Protein AF-A0A952JHK3-F1 (afdb_monomer_lite)

Secondary structure (DSSP, 8-state):
--HHHHHHHHHHHHHHTSTTHHHHHBTTB-GGGS-B-SS-BHHHHHHHHHHHTTTS---HHHHHHHH--TTHHHHHHHHHTT---GGGHHHHHHHHHHHHHHHHHHHHHHHHHHH---HHHHHHHHHHHHHHH-TTS-HHHHHHHHHHHHHHHT--HHHHHHHHHHHHHHHHHHHHHHHHHHHHHHHHHHHHHHHH---HHHHHHHHHHHHHHHHHHHHSS--HHHHHHHHT---

Radius of gyration: 22.01 Å; chains: 1; bounding box: 67×42×49 Å

Sequence (235 aa):
MDSFRLNLEQTIIGACLLENGYSRVAGVLFARNFSQTEYYDHRIIFQAIERLYPTRPVDLITVAHEVNKSGYGYYLAGCASKVCSSENLRSHAFILLQLSMRDALIQVLDKARAMHISNTTHAAIQEVIDECLDSGNDIFELYLKVQSYLEFIGAEEFLLTDIRKLKDSIDRKINTIKAQAHIECLFNNLSSLSNQVPDVTTKLVLDRLTTLTKGVLVKGNVSPAVLDSLNRIEL

Structure (mmCIF, N/CA/C/O backbone):
data_AF-A0A952JHK3-F1
#
_entry.id   AF-A0A952JHK3-F1
#
loop_
_atom_site.group_PDB
_atom_site.id
_atom_site.type_symbol
_atom_site.label_atom_id
_atom_site.label_alt_id
_atom_site.label_comp_id
_atom_site.label_asym_id
_atom_site.label_entity_id
_atom_site.label_seq_id
_atom_site.pdbx_PDB_ins_code
_atom_site.Cartn_x
_atom_site.Cartn_y
_atom_site.Cartn_z
_atom_site.occupancy
_atom_site.B_iso_or_equiv
_atom_site.auth_seq_id
_atom_site.auth_comp_id
_atom_site.auth_asym_id
_atom_site.auth_atom_id
_atom_site.pdbx_PDB_model_num
ATOM 1 N N . MET A 1 1 ? 16.617 -2.187 1.938 1.00 57.75 1 MET A N 1
ATOM 2 C CA . MET A 1 1 ? 15.213 -1.736 2.038 1.00 57.75 1 MET A CA 1
ATOM 3 C C . MET A 1 1 ? 15.190 -0.513 2.941 1.00 57.75 1 MET A C 1
ATOM 5 O O . MET A 1 1 ? 15.873 -0.540 3.956 1.00 57.75 1 MET A O 1
ATOM 9 N N . ASP A 1 2 ? 14.505 0.558 2.542 1.00 74.25 2 ASP A N 1
ATOM 10 C CA . ASP A 1 2 ? 14.522 1.837 3.262 1.00 74.25 2 ASP A CA 1
ATOM 11 C C . ASP A 1 2 ? 13.910 1.715 4.675 1.00 74.25 2 ASP A C 1
ATOM 13 O O . ASP A 1 2 ? 12.821 1.159 4.854 1.00 74.25 2 ASP A O 1
ATOM 17 N N . SER A 1 3 ? 14.626 2.235 5.678 1.00 82.00 3 SER A N 1
ATOM 18 C CA . SER A 1 3 ? 14.209 2.257 7.087 1.00 82.00 3 SER A CA 1
ATOM 19 C C . SER A 1 3 ? 12.890 3.013 7.267 1.00 82.00 3 SER A C 1
ATOM 21 O O . SER A 1 3 ? 12.038 2.607 8.063 1.00 82.00 3 SER A O 1
ATOM 23 N N . PHE A 1 4 ? 12.670 4.075 6.485 1.00 87.00 4 PHE A N 1
ATOM 24 C CA . PHE A 1 4 ? 11.432 4.849 6.541 1.00 87.00 4 PHE A CA 1
ATOM 25 C C . PHE A 1 4 ? 10.212 3.999 6.170 1.00 87.00 4 PHE A C 1
ATOM 27 O O . PHE A 1 4 ? 9.243 3.933 6.930 1.00 87.00 4 PHE A O 1
ATOM 34 N N . ARG A 1 5 ? 10.283 3.282 5.043 1.00 88.44 5 ARG A N 1
ATOM 35 C CA . ARG A 1 5 ? 9.195 2.410 4.586 1.00 88.44 5 ARG A CA 1
ATOM 36 C C . ARG A 1 5 ? 8.876 1.311 5.591 1.00 88.44 5 ARG A C 1
ATOM 38 O O . ARG A 1 5 ? 7.705 1.036 5.837 1.00 88.44 5 ARG A O 1
ATOM 45 N N . LEU A 1 6 ? 9.900 0.698 6.182 1.00 89.19 6 LEU A N 1
ATOM 46 C CA . LEU A 1 6 ? 9.705 -0.347 7.184 1.00 89.19 6 LEU A CA 1
ATOM 47 C C . LEU A 1 6 ? 8.916 0.173 8.392 1.00 89.19 6 LEU A C 1
ATOM 49 O O . LEU A 1 6 ? 7.955 -0.465 8.822 1.00 89.19 6 LEU A O 1
ATOM 53 N N . ASN A 1 7 ? 9.303 1.341 8.908 1.00 89.62 7 ASN A N 1
ATOM 54 C CA . ASN A 1 7 ? 8.596 1.978 10.014 1.00 89.62 7 ASN A CA 1
ATOM 55 C C . ASN A 1 7 ? 7.155 2.326 9.624 1.00 89.62 7 ASN A C 1
ATOM 57 O O . ASN A 1 7 ? 6.236 2.037 10.384 1.00 89.62 7 ASN A O 1
ATOM 61 N N . LEU A 1 8 ? 6.944 2.858 8.417 1.00 90.31 8 LEU A N 1
ATOM 62 C CA . LEU A 1 8 ? 5.615 3.182 7.900 1.00 90.31 8 LEU A CA 1
ATOM 63 C C . LEU A 1 8 ? 4.705 1.946 7.832 1.00 90.31 8 LEU A C 1
ATOM 65 O O . LEU A 1 8 ? 3.575 1.983 8.317 1.00 90.31 8 LEU A O 1
ATOM 69 N N . GLU A 1 9 ? 5.199 0.842 7.268 1.00 91.94 9 GLU A N 1
ATOM 70 C CA . GLU A 1 9 ? 4.449 -0.413 7.173 1.00 91.94 9 GLU A CA 1
ATOM 71 C C . GLU A 1 9 ? 4.108 -0.971 8.567 1.00 91.94 9 GLU A C 1
ATOM 73 O O . GLU A 1 9 ? 2.959 -1.343 8.810 1.00 91.94 9 GLU A O 1
ATOM 78 N N . GLN A 1 10 ? 5.062 -0.960 9.506 1.00 90.94 10 GLN A N 1
ATOM 79 C CA . GLN A 1 10 ? 4.839 -1.390 10.893 1.00 90.94 10 GLN A CA 1
ATOM 80 C C . GLN A 1 10 ? 3.801 -0.525 11.615 1.00 90.94 10 GLN A C 1
ATOM 82 O O . GLN A 1 10 ? 2.923 -1.065 12.288 1.00 90.94 10 GLN A O 1
ATOM 87 N N . THR A 1 11 ? 3.863 0.799 11.455 1.00 89.81 11 THR A N 1
ATOM 88 C CA . THR A 1 11 ? 2.891 1.729 12.046 1.00 89.81 11 THR A CA 1
ATOM 89 C C . THR A 1 11 ? 1.492 1.502 11.476 1.00 89.81 11 THR A C 1
ATOM 91 O O . THR A 1 11 ? 0.527 1.473 12.239 1.00 89.81 11 THR A O 1
ATOM 94 N N . ILE A 1 12 ? 1.362 1.289 10.160 1.00 90.75 12 ILE A N 1
ATOM 95 C CA . ILE A 1 12 ? 0.066 1.004 9.523 1.00 90.75 12 ILE A CA 1
ATOM 96 C C . ILE A 1 12 ? -0.498 -0.328 10.018 1.00 90.75 12 ILE A C 1
ATOM 98 O O . ILE A 1 12 ? -1.668 -0.380 10.394 1.00 90.75 12 ILE A O 1
ATOM 102 N N . ILE A 1 13 ? 0.317 -1.389 10.053 1.00 91.31 13 ILE A N 1
ATOM 103 C CA . ILE A 1 13 ? -0.103 -2.701 10.568 1.00 91.31 13 ILE A CA 1
ATOM 104 C C . ILE A 1 13 ? -0.543 -2.565 12.024 1.00 91.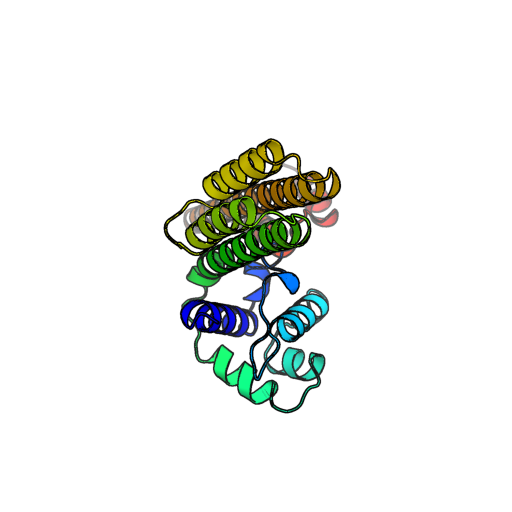31 13 ILE A C 1
ATOM 106 O O . ILE A 1 13 ? -1.654 -2.965 12.353 1.00 91.31 13 ILE A O 1
ATOM 110 N N . GLY A 1 14 ? 0.275 -1.944 12.875 1.00 90.06 14 GLY A N 1
ATOM 111 C CA . GLY A 1 14 ? -0.046 -1.729 14.284 1.00 90.06 14 GLY A CA 1
ATOM 112 C C . GLY A 1 14 ? -1.369 -0.995 14.476 1.00 90.06 14 GLY A C 1
ATOM 113 O O . GLY A 1 14 ? -2.214 -1.439 15.246 1.00 90.06 14 GLY A O 1
ATOM 114 N N . ALA A 1 15 ? -1.590 0.075 13.714 1.00 88.88 15 ALA A N 1
ATOM 115 C CA . ALA A 1 15 ? -2.834 0.829 13.768 1.00 88.88 15 ALA A CA 1
ATOM 116 C C . ALA A 1 15 ? -4.041 0.022 13.256 1.00 88.88 15 ALA A C 1
ATOM 118 O O . ALA A 1 15 ? -5.138 0.194 13.778 1.00 88.88 15 ALA A O 1
ATOM 119 N N . CYS A 1 16 ? -3.860 -0.877 12.280 1.00 88.88 16 CYS A N 1
ATOM 120 C CA . CYS A 1 16 ? -4.928 -1.761 11.795 1.00 88.88 16 CYS A CA 1
ATOM 121 C C . CYS A 1 16 ? -5.368 -2.804 12.829 1.00 88.88 16 CYS A C 1
ATOM 123 O O . CYS A 1 16 ? -6.520 -3.225 12.779 1.00 88.88 16 CYS A O 1
ATOM 125 N N . LEU A 1 17 ? -4.467 -3.217 13.728 1.00 89.00 17 LEU A N 1
ATOM 126 C CA . LEU A 1 17 ? -4.742 -4.184 14.801 1.00 89.00 17 LEU A CA 1
ATOM 127 C C . LEU A 1 17 ? -5.452 -3.562 16.012 1.00 89.00 17 LEU A C 1
ATOM 129 O O . LEU A 1 17 ? -5.881 -4.293 16.904 1.00 89.00 17 LEU A O 1
ATOM 133 N N . LEU A 1 18 ? -5.534 -2.230 16.069 1.00 84.94 18 LEU A N 1
ATOM 134 C CA . LEU A 1 18 ? -6.260 -1.486 17.094 1.00 84.94 18 LEU A CA 1
ATOM 135 C C . LEU A 1 18 ? -7.674 -1.125 16.614 1.00 84.94 18 LEU A C 1
ATOM 137 O O . LEU A 1 18 ? -7.989 -1.201 15.425 1.00 84.94 18 LEU A O 1
ATOM 141 N N . GLU A 1 19 ? -8.537 -0.732 17.555 1.00 69.81 19 GLU A N 1
ATOM 142 C CA . GLU A 1 19 ? -9.984 -0.603 17.344 1.00 69.81 19 GLU A CA 1
ATOM 143 C C . GLU A 1 19 ? -10.364 0.152 16.056 1.00 69.81 19 GLU A C 1
ATOM 145 O O . GLU A 1 19 ? -10.102 1.343 15.888 1.00 69.81 19 GLU A O 1
ATOM 150 N N . ASN A 1 20 ? -11.033 -0.566 15.144 1.00 71.19 20 ASN A N 1
ATOM 151 C CA . ASN A 1 20 ? -11.548 -0.091 13.853 1.00 71.19 20 ASN A CA 1
ATOM 152 C C . ASN A 1 20 ? -10.508 0.495 12.875 1.00 71.19 20 ASN A C 1
ATOM 154 O O . ASN A 1 20 ? -10.902 1.081 11.860 1.00 71.19 20 ASN A O 1
ATOM 158 N N . GLY A 1 21 ? -9.205 0.307 13.102 1.00 78.25 21 GLY A N 1
ATOM 159 C CA . GLY A 1 21 ? -8.151 0.883 12.261 1.00 78.25 21 GLY A CA 1
ATOM 160 C C . GLY A 1 21 ? -8.221 0.448 10.797 1.00 78.25 21 GLY A C 1
ATOM 161 O O . GLY A 1 21 ? -8.154 1.288 9.897 1.00 78.25 21 GLY A O 1
ATOM 162 N N . TYR A 1 22 ? -8.452 -0.845 10.544 1.00 83.88 22 TYR A N 1
ATOM 163 C CA . TYR A 1 22 ? -8.499 -1.378 9.179 1.00 83.88 22 TYR A CA 1
ATOM 164 C C . TYR A 1 22 ? -9.599 -0.741 8.313 1.00 83.88 22 TYR A C 1
ATOM 166 O O . TYR A 1 22 ? -9.371 -0.449 7.141 1.00 83.88 22 TYR A O 1
ATOM 174 N N . SER A 1 23 ? -10.767 -0.431 8.890 1.00 80.06 23 SER A N 1
ATOM 175 C CA . SER A 1 23 ? -11.876 0.193 8.148 1.00 80.06 23 SER A CA 1
ATOM 176 C C . SER A 1 23 ? -11.501 1.536 7.504 1.00 80.06 23 SER A C 1
ATOM 178 O O . SER A 1 23 ? -12.073 1.914 6.486 1.00 80.06 23 SER A O 1
ATOM 180 N N . ARG A 1 24 ? -10.497 2.239 8.049 1.00 76.94 24 ARG A N 1
ATOM 181 C CA . ARG A 1 24 ? -10.031 3.542 7.547 1.00 76.94 24 ARG A CA 1
ATOM 182 C C . ARG A 1 24 ? -9.091 3.422 6.345 1.00 76.94 24 ARG A C 1
ATOM 184 O O . ARG A 1 24 ? -8.939 4.393 5.601 1.00 76.94 24 ARG A O 1
ATOM 191 N N . VAL A 1 25 ? -8.459 2.259 6.171 1.00 81.31 25 VAL A N 1
ATOM 192 C CA . VAL A 1 25 ? -7.512 1.960 5.079 1.00 81.31 25 VAL A CA 1
ATOM 193 C C . VAL A 1 25 ? -8.070 0.971 4.054 1.00 81.31 25 VAL A C 1
ATOM 195 O O . VAL A 1 25 ? -7.483 0.806 2.980 1.00 81.31 25 VAL A O 1
ATOM 198 N N . ALA A 1 26 ? -9.200 0.330 4.360 1.00 81.25 26 ALA A N 1
ATOM 199 C CA . ALA A 1 26 ? -9.890 -0.589 3.470 1.00 81.25 26 ALA A CA 1
ATOM 200 C C . ALA A 1 26 ? -10.192 0.077 2.113 1.00 81.25 26 ALA A C 1
ATOM 202 O O . ALA A 1 26 ? -10.706 1.193 2.037 1.00 81.25 26 ALA A O 1
ATOM 203 N N . GLY A 1 27 ? -9.827 -0.604 1.022 1.00 77.12 27 GLY A N 1
ATOM 204 C CA . GLY A 1 27 ? -9.967 -0.104 -0.353 1.00 77.12 27 GLY A CA 1
ATOM 205 C C . GLY A 1 27 ? -8.823 0.796 -0.843 1.00 77.12 27 GLY A C 1
ATOM 206 O O . GLY A 1 27 ? -8.653 0.952 -2.054 1.00 77.12 27 GLY A O 1
ATOM 207 N N . VAL A 1 28 ? -7.994 1.333 0.059 1.00 79.69 28 VAL A N 1
ATOM 208 C CA . VAL A 1 28 ? -6.796 2.117 -0.295 1.00 79.69 28 VAL A CA 1
ATOM 209 C C . VAL A 1 28 ? -5.593 1.192 -0.459 1.00 79.69 28 VAL A C 1
ATOM 211 O O . VAL A 1 28 ? -4.966 1.148 -1.528 1.00 79.69 28 VAL A O 1
ATOM 214 N N . LEU A 1 29 ? -5.302 0.425 0.592 1.00 86.50 29 LEU A N 1
ATOM 215 C CA . LEU A 1 29 ? -4.191 -0.516 0.652 1.00 86.50 29 LEU A CA 1
ATOM 216 C C . LEU A 1 29 ? -4.665 -1.949 0.449 1.00 86.50 29 LEU A C 1
ATOM 218 O O . LEU A 1 29 ? -5.757 -2.324 0.868 1.00 86.50 29 LEU A O 1
ATOM 222 N N . PHE A 1 30 ? -3.797 -2.734 -0.176 1.00 88.62 30 PHE A N 1
ATOM 223 C CA . PHE A 1 30 ? -3.950 -4.166 -0.370 1.00 88.62 30 PHE A CA 1
ATOM 224 C C . PHE A 1 30 ? -2.669 -4.886 0.034 1.00 88.62 30 PHE A C 1
ATOM 226 O O . PHE A 1 30 ? -1.601 -4.268 0.056 1.00 88.62 30 PHE A O 1
ATOM 233 N N . ALA A 1 31 ? -2.734 -6.203 0.237 1.00 90.88 31 ALA A N 1
ATOM 234 C CA . ALA A 1 31 ? -1.556 -7.010 0.572 1.00 90.88 31 ALA A CA 1
ATOM 235 C C . ALA A 1 31 ? -0.364 -6.776 -0.377 1.00 90.88 31 ALA A C 1
ATOM 237 O O . ALA A 1 31 ? 0.775 -6.701 0.070 1.00 90.88 31 ALA A O 1
ATOM 238 N N . ARG A 1 32 ? -0.619 -6.559 -1.676 1.00 88.75 32 ARG A N 1
ATOM 239 C CA . ARG A 1 32 ? 0.419 -6.270 -2.688 1.00 88.75 32 ARG A CA 1
ATOM 240 C C . ARG A 1 32 ? 1.182 -4.953 -2.490 1.00 88.75 32 ARG A C 1
ATOM 242 O O . ARG A 1 32 ? 2.205 -4.763 -3.130 1.00 88.75 32 ARG A O 1
ATOM 249 N N . ASN A 1 33 ? 0.652 -4.023 -1.695 1.00 89.75 33 ASN A N 1
ATOM 250 C CA . ASN A 1 33 ? 1.287 -2.727 -1.448 1.00 89.75 33 ASN A CA 1
ATOM 251 C C . ASN A 1 33 ? 2.397 -2.816 -0.391 1.00 89.75 33 ASN A C 1
ATOM 253 O O . ASN A 1 33 ? 3.242 -1.929 -0.315 1.00 89.75 33 ASN A O 1
ATOM 257 N N . PHE A 1 34 ? 2.387 -3.880 0.410 1.00 92.00 34 PHE A N 1
ATOM 258 C CA . PHE A 1 34 ? 3.373 -4.129 1.449 1.00 92.00 34 PHE A CA 1
ATOM 259 C C . PHE A 1 34 ? 4.572 -4.899 0.911 1.00 92.00 34 PHE A C 1
ATOM 261 O O . PHE A 1 34 ? 4.508 -5.558 -0.130 1.00 92.00 34 PHE A O 1
ATOM 268 N N . SER A 1 35 ? 5.664 -4.838 1.659 1.00 88.69 35 SER A N 1
ATOM 269 C CA . SER A 1 35 ? 6.924 -5.451 1.263 1.00 88.69 35 SER A CA 1
ATOM 270 C C . SER A 1 35 ? 7.220 -6.711 2.060 1.00 88.69 35 SER A C 1
ATOM 272 O O . SER A 1 35 ? 6.663 -6.964 3.129 1.00 88.69 35 SER A O 1
ATOM 274 N N . GLN A 1 36 ? 8.165 -7.492 1.555 1.00 87.56 36 GLN A N 1
ATOM 275 C CA . GLN A 1 36 ? 8.799 -8.544 2.330 1.00 87.56 36 GLN A CA 1
ATOM 276 C C . GLN A 1 36 ? 10.111 -8.012 2.909 1.00 87.56 36 GLN A C 1
ATOM 278 O O . GLN A 1 36 ? 10.919 -7.423 2.193 1.00 87.56 36 GLN A O 1
ATOM 283 N N . THR A 1 37 ? 10.314 -8.230 4.204 1.00 83.12 37 THR A N 1
ATOM 284 C CA . THR A 1 37 ? 11.588 -7.977 4.887 1.00 83.12 37 THR A CA 1
ATOM 285 C C . THR A 1 37 ? 12.356 -9.288 5.051 1.00 83.12 37 THR A C 1
ATOM 287 O O . THR A 1 37 ? 11.825 -10.364 4.776 1.00 83.12 37 THR A O 1
ATOM 290 N N . GLU A 1 38 ? 13.595 -9.211 5.533 1.00 78.50 38 GLU A N 1
ATOM 291 C CA . GLU A 1 38 ? 14.425 -10.389 5.817 1.00 78.50 38 GLU A CA 1
ATOM 292 C C . GLU A 1 38 ? 13.756 -11.362 6.809 1.00 78.50 38 GLU A C 1
ATOM 294 O O . GLU A 1 38 ? 13.867 -12.575 6.654 1.00 78.50 38 GLU A O 1
ATOM 299 N N . TYR A 1 39 ? 12.999 -10.840 7.782 1.00 79.75 39 TYR A N 1
ATOM 300 C CA . TYR A 1 39 ? 12.439 -11.630 8.888 1.00 79.75 39 TYR A CA 1
ATOM 301 C C . TYR A 1 39 ? 10.917 -11.814 8.809 1.00 79.75 39 TYR A C 1
ATOM 303 O O . TYR A 1 39 ? 10.387 -12.829 9.261 1.00 79.75 39 TYR A O 1
ATOM 311 N N . TYR A 1 40 ? 10.202 -10.847 8.229 1.00 85.25 40 TYR A N 1
ATOM 312 C CA . TYR A 1 40 ? 8.739 -10.818 8.207 1.00 85.25 40 TYR A CA 1
ATOM 313 C C . TYR A 1 40 ? 8.201 -10.432 6.832 1.00 85.25 40 TYR A C 1
ATOM 315 O O . TYR A 1 40 ? 8.676 -9.485 6.202 1.00 85.25 40 TYR A O 1
ATOM 323 N N . ASP A 1 41 ? 7.159 -11.132 6.389 1.00 90.88 41 ASP A N 1
ATOM 324 C CA . ASP A 1 41 ? 6.419 -10.778 5.183 1.00 90.88 41 ASP A CA 1
ATOM 325 C C . ASP A 1 41 ? 5.144 -10.020 5.564 1.00 90.88 41 ASP A C 1
ATOM 327 O O . ASP A 1 41 ? 4.154 -10.608 6.014 1.00 90.88 41 ASP A O 1
ATOM 331 N N . HIS A 1 42 ? 5.165 -8.700 5.384 1.00 92.56 42 HIS A N 1
ATOM 332 C CA . HIS A 1 42 ? 4.015 -7.850 5.682 1.00 92.56 42 HIS A CA 1
ATOM 333 C C . HIS A 1 42 ? 2.837 -8.094 4.745 1.00 92.56 42 HIS A C 1
ATOM 335 O O . HIS A 1 42 ? 1.695 -7.835 5.125 1.00 92.56 42 HIS A O 1
ATOM 341 N N . ARG A 1 43 ? 3.081 -8.656 3.556 1.00 93.00 43 ARG A N 1
ATOM 342 C CA . ARG A 1 43 ? 2.015 -9.016 2.616 1.00 93.00 43 ARG A CA 1
ATOM 343 C C . ARG A 1 43 ? 1.148 -10.120 3.199 1.00 93.00 43 ARG A C 1
ATOM 345 O O . ARG A 1 43 ? -0.069 -10.042 3.104 1.00 93.00 43 ARG A O 1
ATOM 352 N N . ILE A 1 44 ? 1.759 -11.107 3.859 1.00 92.12 44 ILE A N 1
ATOM 353 C CA . ILE A 1 44 ? 1.037 -12.212 4.511 1.00 92.12 44 ILE A CA 1
ATOM 354 C C . ILE A 1 44 ? 0.196 -11.690 5.678 1.00 92.12 44 ILE A C 1
ATOM 356 O O . ILE A 1 44 ? -0.957 -12.086 5.831 1.00 92.12 44 ILE A O 1
ATOM 360 N N . ILE A 1 45 ? 0.753 -10.771 6.470 1.00 92.94 45 ILE A N 1
ATOM 361 C CA . ILE A 1 45 ? 0.042 -10.143 7.592 1.00 92.94 45 ILE A CA 1
ATOM 362 C C . ILE A 1 45 ? -1.183 -9.386 7.081 1.00 92.94 45 ILE A C 1
ATOM 364 O O . ILE A 1 45 ? -2.294 -9.591 7.567 1.00 92.94 45 ILE A O 1
ATOM 368 N N . PHE A 1 46 ? -0.998 -8.533 6.074 1.00 92.81 46 PHE A N 1
ATOM 369 C CA . PHE A 1 46 ? -2.096 -7.732 5.548 1.00 92.81 46 PHE A CA 1
ATOM 370 C C . PHE A 1 46 ? -3.122 -8.583 4.790 1.00 92.81 46 PHE A C 1
ATOM 372 O O . PHE A 1 46 ? -4.314 -8.308 4.863 1.00 92.81 46 PHE A O 1
ATOM 379 N N . GLN A 1 47 ? -2.694 -9.670 4.144 1.00 93.44 47 GLN A N 1
ATOM 380 C CA . GLN A 1 47 ? -3.600 -10.643 3.533 1.00 93.44 47 GLN A CA 1
ATOM 381 C C . GLN A 1 47 ? -4.471 -11.356 4.578 1.00 93.44 47 GLN A C 1
ATOM 383 O O . GLN A 1 47 ? -5.650 -11.598 4.328 1.00 93.44 47 GLN A O 1
ATOM 388 N N . ALA A 1 48 ? -3.921 -11.689 5.749 1.00 92.62 48 ALA A N 1
ATOM 389 C CA . ALA A 1 48 ? -4.707 -12.231 6.858 1.00 92.62 48 ALA A CA 1
ATOM 390 C C . ALA A 1 48 ? -5.752 -11.212 7.345 1.00 92.62 48 ALA A C 1
ATOM 392 O O . ALA A 1 48 ? -6.921 -11.554 7.504 1.00 92.62 48 ALA A O 1
ATOM 393 N N . ILE A 1 49 ? -5.356 -9.944 7.491 1.00 91.69 49 ILE A N 1
ATOM 394 C CA . ILE A 1 49 ? -6.266 -8.845 7.849 1.00 91.69 49 ILE A CA 1
ATOM 395 C C . ILE A 1 49 ? -7.411 -8.707 6.826 1.00 91.69 49 ILE A C 1
ATOM 397 O O . ILE A 1 49 ? -8.577 -8.641 7.217 1.00 91.69 49 ILE A O 1
ATOM 401 N N . GLU A 1 50 ? -7.094 -8.714 5.527 1.00 90.31 50 GLU A N 1
ATOM 402 C CA . GLU A 1 50 ? -8.081 -8.648 4.437 1.00 90.31 50 GLU A CA 1
ATOM 403 C C . GLU A 1 50 ? -9.095 -9.797 4.489 1.00 90.31 50 GLU A C 1
ATOM 405 O O . GLU A 1 50 ? -10.269 -9.578 4.210 1.00 90.31 50 GLU A O 1
ATOM 410 N N . ARG A 1 51 ? -8.666 -11.017 4.842 1.00 90.12 51 ARG A N 1
ATOM 411 C CA . ARG A 1 51 ? -9.559 -12.187 4.939 1.00 90.12 51 ARG A CA 1
ATOM 412 C C . ARG A 1 51 ? -10.489 -12.123 6.140 1.00 90.12 51 ARG A C 1
ATOM 414 O O . ARG A 1 51 ? -11.626 -12.585 6.062 1.00 90.12 51 ARG A O 1
ATOM 421 N N . LEU A 1 52 ? -9.998 -11.592 7.257 1.00 89.56 52 LEU A N 1
ATOM 422 C CA . LEU A 1 52 ? -10.792 -11.469 8.473 1.00 89.56 52 LEU A CA 1
ATOM 423 C C . LEU A 1 52 ? -11.915 -10.448 8.274 1.00 89.56 52 LEU A C 1
ATOM 425 O O . LEU A 1 52 ? -13.051 -10.707 8.666 1.00 89.56 52 LEU A O 1
ATOM 429 N N . TYR A 1 53 ? -11.655 -9.334 7.592 1.00 86.25 53 TYR A N 1
ATOM 430 C CA . TYR A 1 53 ? -12.673 -8.318 7.339 1.00 86.25 53 TYR A CA 1
ATOM 431 C C . TYR A 1 53 ? -13.632 -8.699 6.187 1.00 86.25 53 TYR A C 1
ATOM 433 O O . TYR A 1 53 ? -13.175 -9.131 5.133 1.00 86.25 53 TYR A O 1
ATOM 441 N N . PRO A 1 54 ? -14.964 -8.505 6.307 1.00 82.06 54 PRO A N 1
ATOM 442 C CA . PRO A 1 54 ? -15.720 -7.968 7.446 1.00 82.06 54 PRO A CA 1
ATOM 443 C C . PRO A 1 54 ? -16.271 -9.053 8.396 1.00 82.06 54 PRO A C 1
ATOM 445 O O . PRO A 1 54 ? -17.114 -8.757 9.238 1.00 82.06 54 PRO A O 1
ATOM 448 N N . THR A 1 55 ? -15.876 -10.318 8.224 1.00 84.81 55 THR A N 1
ATOM 449 C CA . THR A 1 55 ? -16.512 -11.476 8.886 1.00 84.81 55 THR A CA 1
ATOM 450 C C . THR A 1 55 ? -16.082 -11.698 10.336 1.00 84.81 55 THR A C 1
ATOM 452 O O . THR A 1 55 ? -16.847 -12.247 11.129 1.00 84.81 55 THR A O 1
ATOM 455 N N . ARG A 1 56 ? -14.865 -11.289 10.689 1.00 86.69 56 ARG A N 1
ATOM 456 C CA . ARG A 1 56 ? -14.221 -11.483 11.989 1.00 86.69 56 ARG A CA 1
ATOM 457 C C . ARG A 1 56 ? -13.545 -10.184 12.436 1.00 86.69 56 ARG A C 1
ATOM 459 O O . ARG A 1 56 ? -13.185 -9.364 11.587 1.00 86.69 56 ARG A O 1
ATOM 466 N N . PRO A 1 57 ? -13.373 -9.979 13.753 1.00 86.31 57 PRO A N 1
ATOM 467 C CA . PRO A 1 57 ? -12.641 -8.827 14.254 1.00 86.31 57 PRO A CA 1
ATOM 468 C C . PRO A 1 57 ? -11.194 -8.848 13.749 1.00 86.31 57 PRO A C 1
ATOM 470 O O . PRO A 1 57 ? -10.542 -9.890 13.697 1.00 86.31 57 PRO A O 1
ATOM 473 N N . VAL A 1 58 ? -10.706 -7.673 13.358 1.00 88.88 58 VAL A N 1
ATOM 474 C CA . VAL A 1 58 ? -9.298 -7.458 13.026 1.00 88.88 58 VAL A CA 1
ATOM 475 C C . VAL A 1 58 ? -8.617 -6.954 14.293 1.00 88.88 58 VAL A C 1
ATOM 477 O O . VAL A 1 58 ? -8.643 -5.763 14.584 1.00 88.88 58 VAL A O 1
ATOM 480 N N . ASP A 1 59 ? -8.053 -7.878 15.061 1.00 90.12 59 ASP A N 1
ATOM 481 C CA . ASP A 1 59 ? -7.298 -7.597 16.281 1.00 90.12 59 ASP A CA 1
ATOM 482 C C . ASP A 1 59 ? -6.002 -8.416 16.318 1.00 90.12 59 ASP A C 1
ATOM 484 O O . ASP A 1 59 ? -5.809 -9.350 15.532 1.00 90.12 59 ASP A O 1
ATOM 488 N N . LEU A 1 60 ? -5.103 -8.062 17.238 1.00 89.88 60 LEU A N 1
ATOM 489 C CA . LEU A 1 60 ? -3.797 -8.704 17.391 1.00 89.88 60 LEU A CA 1
ATOM 490 C C . LEU A 1 60 ? -3.883 -10.236 17.501 1.00 89.88 60 LEU A C 1
ATOM 492 O O . LEU A 1 60 ? -3.104 -10.934 16.851 1.00 89.88 60 LEU A O 1
ATOM 496 N N . ILE A 1 61 ? -4.797 -10.760 18.318 1.00 89.94 61 ILE A N 1
ATOM 497 C CA . ILE A 1 61 ? -4.887 -12.197 18.605 1.00 89.94 61 ILE A CA 1
ATOM 498 C C . ILE A 1 61 ? -5.456 -12.922 17.387 1.00 89.94 61 ILE A C 1
ATOM 500 O O . ILE A 1 61 ? -4.889 -13.924 16.944 1.00 89.94 61 ILE A O 1
ATOM 504 N N . THR A 1 62 ? -6.535 -12.392 16.809 1.00 91.00 62 THR A N 1
ATOM 505 C CA . THR A 1 62 ? -7.200 -12.997 15.650 1.00 91.00 62 THR A CA 1
ATOM 506 C C . THR A 1 62 ? -6.285 -13.006 14.423 1.00 91.00 62 THR A C 1
ATOM 508 O O . THR A 1 62 ? -6.176 -14.027 13.743 1.00 91.00 62 THR A O 1
ATOM 511 N N . VAL A 1 63 ? -5.556 -11.914 14.169 1.00 91.62 63 VAL A N 1
ATOM 512 C CA . VAL A 1 63 ? -4.594 -11.837 13.056 1.00 91.62 63 VAL A CA 1
ATOM 513 C C . VAL A 1 63 ? -3.390 -12.747 13.298 1.00 91.62 63 VAL A C 1
ATOM 515 O O . VAL A 1 63 ? -2.958 -13.437 12.376 1.00 91.62 63 VAL A O 1
ATOM 518 N N . ALA A 1 64 ? -2.858 -12.805 14.524 1.00 91.12 64 ALA A N 1
ATOM 519 C CA . ALA A 1 64 ? -1.762 -13.719 14.849 1.00 91.12 64 ALA A CA 1
ATOM 520 C C . ALA A 1 64 ? -2.161 -15.191 14.643 1.00 91.12 64 ALA A C 1
ATOM 522 O O . ALA A 1 64 ? -1.354 -15.979 14.144 1.00 91.12 64 ALA A O 1
ATOM 523 N N . HIS A 1 65 ? -3.406 -15.546 14.978 1.00 91.00 65 HIS A N 1
ATOM 524 C CA . HIS A 1 65 ? -3.955 -16.876 14.725 1.00 91.00 65 HIS A CA 1
ATOM 525 C C . HIS A 1 65 ? -4.103 -17.167 13.224 1.00 91.00 65 HIS A C 1
ATOM 527 O O . HIS A 1 65 ? -3.691 -18.232 12.772 1.00 91.00 65 HIS A O 1
ATOM 533 N N . GLU A 1 66 ? -4.619 -16.213 12.442 1.00 91.38 66 GLU A N 1
ATOM 534 C CA . GLU A 1 66 ? -4.822 -16.366 10.993 1.00 91.38 66 GLU A CA 1
ATOM 535 C C . GLU A 1 66 ? -3.498 -16.495 10.216 1.00 91.38 66 GLU A C 1
ATOM 537 O O . GLU A 1 66 ? -3.396 -17.292 9.283 1.00 91.38 66 GLU A O 1
ATOM 542 N N . VAL A 1 67 ? -2.454 -15.751 10.605 1.00 89.62 67 VAL A N 1
ATOM 543 C CA . VAL A 1 67 ? -1.126 -15.846 9.967 1.00 89.62 67 VAL A CA 1
ATOM 544 C C . VAL A 1 67 ? -0.464 -17.205 10.237 1.00 89.62 67 VAL A C 1
ATOM 546 O O . VAL A 1 67 ? 0.298 -17.682 9.395 1.00 89.62 67 VAL A O 1
ATOM 549 N N . ASN A 1 68 ? -0.756 -17.828 11.386 1.00 83.25 68 ASN A N 1
ATOM 550 C CA . ASN A 1 68 ? -0.309 -19.172 11.771 1.00 83.25 68 ASN A CA 1
ATOM 551 C C . ASN A 1 68 ? 1.200 -19.429 11.538 1.00 83.25 68 ASN A C 1
ATOM 553 O O . ASN A 1 68 ? 1.607 -20.467 11.012 1.00 83.25 68 ASN A O 1
ATOM 557 N N . LYS A 1 69 ? 2.050 -18.456 11.897 1.00 82.31 69 LYS A N 1
ATOM 558 C CA . LYS A 1 69 ? 3.518 -18.562 11.828 1.00 82.31 69 LYS A CA 1
ATOM 559 C C . LYS A 1 69 ? 4.164 -18.171 13.151 1.00 82.31 69 LYS A C 1
ATOM 561 O O . LYS A 1 69 ? 3.870 -17.118 13.718 1.00 82.31 69 LYS A O 1
ATOM 566 N N . SER A 1 70 ? 5.099 -18.997 13.610 1.00 78.00 70 SER A N 1
ATOM 567 C CA . SER A 1 70 ? 5.885 -18.744 14.820 1.00 78.00 70 SER A CA 1
ATOM 568 C C . SER A 1 70 ? 6.633 -17.407 14.732 1.00 78.00 70 SER A C 1
ATOM 570 O O . SER A 1 70 ? 7.181 -17.063 13.688 1.00 78.00 70 SER A O 1
ATOM 572 N N . GLY A 1 71 ? 6.642 -16.636 15.824 1.00 80.44 71 GLY A N 1
ATOM 573 C CA . GLY A 1 71 ? 7.327 -15.336 15.915 1.00 80.44 71 GLY A CA 1
ATOM 574 C C . GLY A 1 71 ? 6.516 -14.125 15.434 1.00 80.44 71 GLY A C 1
ATOM 575 O O . GLY A 1 71 ? 6.762 -13.012 15.897 1.00 80.44 71 GLY A O 1
ATOM 576 N N . TYR A 1 72 ? 5.485 -14.320 14.602 1.00 85.94 72 TYR A N 1
ATOM 577 C CA . TYR A 1 72 ? 4.661 -13.209 14.105 1.00 85.94 72 TYR A CA 1
ATOM 578 C C . TYR A 1 72 ? 3.823 -12.559 15.213 1.00 85.94 72 TYR A C 1
ATOM 580 O O . TYR A 1 72 ? 3.647 -11.349 15.198 1.00 85.94 72 TYR A O 1
ATOM 588 N N . GLY A 1 73 ? 3.366 -13.313 16.219 1.00 87.56 73 GLY A N 1
ATOM 589 C CA . GLY A 1 73 ? 2.607 -12.745 17.343 1.00 87.56 73 GLY A CA 1
ATOM 590 C C . GLY A 1 73 ? 3.391 -11.689 18.137 1.00 87.56 73 GLY A C 1
ATOM 591 O O . GLY A 1 73 ? 2.876 -10.603 18.396 1.00 87.56 73 GLY A O 1
ATOM 592 N N . TYR A 1 74 ? 4.661 -11.967 18.459 1.00 89.12 74 TYR A N 1
ATOM 593 C CA . TYR A 1 74 ? 5.540 -11.003 19.138 1.00 89.12 74 TYR A CA 1
ATOM 594 C C . TYR A 1 74 ? 5.806 -9.775 18.260 1.00 89.12 74 TYR A C 1
ATOM 596 O O . TYR A 1 74 ? 5.759 -8.638 18.729 1.00 89.12 74 TYR A O 1
ATOM 604 N N . TYR A 1 75 ? 6.023 -10.000 16.964 1.00 91.12 75 TYR A N 1
ATOM 605 C CA . TYR A 1 75 ? 6.233 -8.926 16.003 1.00 91.12 75 TYR A CA 1
ATOM 606 C C . TYR A 1 75 ? 5.024 -7.992 15.873 1.00 91.12 75 TYR A C 1
ATOM 608 O O . TYR A 1 75 ? 5.174 -6.772 15.923 1.00 91.12 75 TYR A O 1
ATOM 616 N N . LEU A 1 76 ? 3.818 -8.554 15.758 1.00 91.00 76 LEU A N 1
ATOM 617 C CA . LEU A 1 76 ? 2.573 -7.793 15.668 1.00 91.00 76 LEU A CA 1
ATOM 618 C C . LEU A 1 76 ? 2.318 -6.982 16.945 1.00 91.00 76 LEU A C 1
ATOM 620 O O . LEU A 1 76 ? 1.908 -5.826 16.855 1.00 91.00 76 LEU A O 1
ATOM 624 N N . ALA A 1 77 ? 2.638 -7.536 18.120 1.00 89.94 77 ALA A N 1
ATOM 625 C CA . ALA A 1 77 ? 2.584 -6.796 19.381 1.00 89.94 77 ALA A CA 1
ATOM 626 C C . ALA A 1 77 ? 3.562 -5.606 19.383 1.00 89.94 77 ALA A C 1
ATOM 628 O O . ALA A 1 77 ? 3.199 -4.503 19.792 1.00 89.94 77 ALA A O 1
ATOM 629 N N . GLY A 1 78 ? 4.775 -5.800 18.855 1.00 89.31 78 GLY A N 1
ATOM 630 C CA . GLY A 1 78 ? 5.749 -4.725 18.649 1.00 89.31 78 GLY A CA 1
ATOM 631 C C . GLY A 1 78 ? 5.317 -3.679 17.613 1.00 89.31 78 GLY A C 1
ATOM 632 O O . GLY A 1 78 ? 5.722 -2.526 17.706 1.00 89.31 78 GLY A O 1
ATOM 633 N N . CYS A 1 79 ? 4.481 -4.043 16.637 1.00 88.19 79 CYS A N 1
ATOM 634 C CA . CYS A 1 79 ? 3.888 -3.086 15.699 1.00 88.19 79 CYS A CA 1
ATOM 635 C C . CYS A 1 79 ? 2.773 -2.270 16.368 1.00 88.19 79 CYS A C 1
ATOM 637 O O . CYS A 1 79 ? 2.719 -1.053 16.207 1.00 88.19 79 CYS A O 1
ATOM 639 N N . ALA A 1 80 ? 1.916 -2.921 17.160 1.00 86.94 80 ALA A N 1
ATOM 640 C CA . ALA A 1 80 ? 0.814 -2.276 17.875 1.00 86.94 80 ALA A CA 1
ATOM 641 C C . ALA A 1 80 ? 1.284 -1.239 18.914 1.00 86.94 80 ALA A C 1
ATOM 643 O O . ALA A 1 80 ? 0.556 -0.295 19.207 1.00 86.94 80 ALA A O 1
ATOM 644 N N . SER A 1 81 ? 2.507 -1.364 19.441 1.00 84.19 81 SER A N 1
ATOM 645 C CA . SER A 1 81 ? 3.083 -0.378 20.367 1.00 84.19 81 SER A CA 1
ATOM 646 C C . SER A 1 81 ? 3.678 0.861 19.682 1.00 84.19 81 SER A C 1
ATOM 648 O O . SER A 1 81 ? 3.855 1.886 20.334 1.00 84.19 81 SER A O 1
ATOM 650 N N . LYS A 1 82 ? 3.957 0.807 18.372 1.00 77.06 82 LYS A N 1
ATOM 651 C CA . LYS A 1 82 ? 4.561 1.906 17.587 1.00 77.06 82 LYS A CA 1
ATOM 652 C C . LYS A 1 82 ? 3.541 2.922 17.050 1.00 77.06 82 LYS A C 1
ATOM 654 O O . LYS A 1 82 ? 3.849 3.695 16.143 1.00 77.06 82 LYS A O 1
ATOM 659 N N . VAL A 1 83 ? 2.306 2.887 17.539 1.00 66.31 83 VAL A N 1
ATOM 660 C CA . VAL A 1 83 ? 1.171 3.553 16.893 1.00 66.31 83 VAL A CA 1
ATOM 661 C C . VAL A 1 83 ? 1.220 5.078 17.046 1.00 66.31 83 VAL A C 1
ATOM 663 O O . VAL A 1 83 ? 1.259 5.615 18.150 1.00 66.31 83 VAL A O 1
ATOM 666 N N . CYS A 1 84 ? 1.156 5.776 15.907 1.00 56.19 84 CYS A N 1
ATOM 667 C CA . CYS A 1 84 ? 0.779 7.188 15.819 1.00 56.19 84 CYS A CA 1
ATOM 668 C C . CYS A 1 84 ? -0.745 7.346 15.919 1.00 56.19 84 CYS A C 1
ATOM 670 O O . CYS A 1 84 ? -1.488 6.403 15.658 1.00 56.19 84 CYS A O 1
ATOM 672 N N . SER A 1 85 ? -1.220 8.548 16.263 1.00 59.97 85 SER A N 1
ATOM 673 C CA . SER A 1 85 ? -2.653 8.854 16.364 1.00 59.97 85 SER A CA 1
ATOM 674 C C . SER A 1 85 ? -3.453 8.289 15.182 1.00 59.97 85 SER A C 1
ATOM 676 O O . SER A 1 85 ? -3.046 8.364 14.020 1.00 59.97 85 SER A O 1
ATOM 678 N N . SER A 1 86 ? -4.623 7.726 15.485 1.00 56.91 86 SER A N 1
ATOM 679 C CA . SER A 1 86 ? -5.488 7.065 14.502 1.00 56.91 86 SER A CA 1
ATOM 680 C C . SER A 1 86 ? -5.908 7.992 13.347 1.00 56.91 86 SER A C 1
ATOM 682 O O . SER A 1 86 ? -6.271 7.513 12.274 1.00 56.91 86 SER A O 1
ATOM 684 N N . GLU A 1 87 ? -5.827 9.308 13.552 1.00 59.09 87 GLU A N 1
ATOM 685 C CA . GLU A 1 87 ? -6.098 10.373 12.582 1.00 59.09 87 GLU A CA 1
ATOM 686 C C . GLU A 1 87 ? -5.069 10.437 11.439 1.00 59.09 87 GLU A C 1
ATOM 688 O O . GLU A 1 87 ? -5.433 10.720 10.300 1.00 59.09 87 GLU A O 1
ATOM 693 N N . ASN A 1 88 ? -3.814 10.043 11.686 1.00 72.81 88 ASN A N 1
ATOM 694 C CA . ASN A 1 88 ? -2.758 10.040 10.666 1.00 72.81 88 ASN A CA 1
ATOM 695 C C . ASN A 1 88 ? -2.685 8.740 9.853 1.00 72.81 88 ASN A C 1
ATOM 697 O O . ASN A 1 88 ? -1.970 8.676 8.851 1.00 72.81 88 ASN A O 1
ATOM 701 N N . LEU A 1 89 ? -3.438 7.702 10.239 1.00 82.12 89 LEU A N 1
ATOM 702 C CA . LEU A 1 89 ? -3.394 6.392 9.584 1.00 82.12 89 LEU A CA 1
ATOM 703 C C . LEU A 1 89 ? -3.683 6.481 8.079 1.00 82.12 89 LEU A C 1
ATOM 705 O O . LEU A 1 89 ? -3.013 5.823 7.283 1.00 82.12 89 LEU A O 1
ATOM 709 N N . ARG A 1 90 ? -4.641 7.321 7.666 1.00 78.25 90 ARG A N 1
ATOM 710 C CA . ARG A 1 90 ? -4.958 7.486 6.241 1.00 78.25 90 ARG A CA 1
ATOM 711 C C . ARG A 1 90 ? -3.827 8.174 5.478 1.00 78.25 90 ARG A C 1
ATOM 713 O O . ARG A 1 90 ? -3.479 7.721 4.390 1.00 78.25 90 ARG A O 1
ATOM 720 N N . SER A 1 91 ? -3.236 9.224 6.045 1.00 80.25 91 SER A N 1
ATOM 721 C CA . SER A 1 91 ? -2.089 9.914 5.444 1.00 80.25 91 SER A CA 1
ATOM 722 C C . SER A 1 91 ? -0.914 8.955 5.261 1.00 80.25 91 SER A C 1
ATOM 724 O O . SER A 1 91 ? -0.332 8.877 4.181 1.00 80.25 91 SER A O 1
ATOM 726 N N . HIS A 1 92 ? -0.625 8.136 6.274 1.00 85.88 92 HIS A N 1
ATOM 727 C CA . HIS A 1 92 ? 0.398 7.095 6.190 1.00 85.88 92 HIS A CA 1
ATOM 728 C C . HIS A 1 92 ? 0.079 6.037 5.128 1.00 85.88 92 HIS A C 1
ATOM 730 O O . HIS A 1 92 ? 0.955 5.669 4.344 1.00 85.88 92 HIS A O 1
ATOM 736 N N . ALA A 1 93 ? -1.178 5.594 5.040 1.00 86.56 93 ALA A N 1
ATOM 737 C CA . ALA A 1 93 ? -1.608 4.652 4.013 1.00 86.56 93 ALA A CA 1
ATOM 738 C C . ALA A 1 93 ? -1.442 5.210 2.591 1.00 86.56 93 ALA A C 1
ATOM 740 O O . ALA A 1 93 ? -1.073 4.471 1.678 1.00 86.56 93 ALA A O 1
ATOM 741 N N . PHE A 1 94 ? -1.662 6.512 2.403 1.00 82.19 94 PHE A N 1
ATOM 742 C CA . PHE A 1 94 ? -1.448 7.172 1.120 1.00 82.19 94 PHE A CA 1
ATOM 743 C C . PHE A 1 94 ? 0.033 7.213 0.731 1.00 82.19 94 PHE A C 1
ATOM 745 O O . PHE A 1 94 ? 0.375 6.867 -0.398 1.00 82.19 94 PHE A O 1
ATOM 752 N N . ILE A 1 95 ? 0.918 7.543 1.677 1.00 85.50 95 ILE A N 1
ATOM 753 C CA . ILE A 1 95 ? 2.370 7.527 1.445 1.00 85.50 95 ILE A CA 1
ATOM 754 C C . ILE A 1 95 ? 2.831 6.115 1.055 1.00 85.50 95 ILE A C 1
ATOM 756 O O . ILE A 1 95 ? 3.554 5.951 0.074 1.00 85.50 95 ILE A O 1
ATOM 760 N N . LEU A 1 96 ? 2.365 5.074 1.758 1.00 88.94 96 LEU A N 1
ATOM 761 C CA . LEU A 1 96 ? 2.714 3.690 1.419 1.00 88.94 96 LEU A CA 1
ATOM 762 C C . LEU A 1 96 ? 2.198 3.297 0.027 1.00 88.94 96 LEU A C 1
ATOM 764 O O . LEU A 1 96 ? 2.901 2.636 -0.738 1.00 88.94 96 LEU A O 1
ATOM 768 N N . LEU A 1 97 ? 0.983 3.725 -0.325 1.00 86.44 97 LEU A N 1
ATOM 769 C CA . LEU A 1 97 ? 0.426 3.496 -1.652 1.00 86.44 97 LEU A CA 1
ATOM 770 C C . LEU A 1 97 ? 1.311 4.126 -2.737 1.00 86.44 97 LEU A C 1
ATOM 772 O O . LEU A 1 97 ? 1.651 3.438 -3.699 1.00 86.44 97 LEU A O 1
ATOM 776 N N . GLN A 1 98 ? 1.733 5.380 -2.558 1.00 84.75 98 GLN A N 1
ATOM 777 C CA . GLN A 1 98 ? 2.645 6.057 -3.485 1.00 84.75 98 GLN A CA 1
ATOM 778 C C . GLN A 1 98 ? 3.989 5.328 -3.612 1.00 84.75 98 GLN A C 1
ATOM 780 O O . GLN A 1 98 ? 4.470 5.137 -4.726 1.00 84.75 98 GLN A O 1
ATOM 785 N N . LEU A 1 99 ? 4.580 4.870 -2.502 1.00 88.25 99 LEU A N 1
ATOM 786 C CA . LEU A 1 99 ? 5.822 4.083 -2.532 1.00 88.25 99 LEU A CA 1
ATOM 787 C C . LEU A 1 99 ? 5.648 2.782 -3.324 1.00 88.25 99 LEU A C 1
ATOM 789 O O . LEU A 1 99 ? 6.455 2.477 -4.196 1.00 88.25 99 LEU A O 1
ATOM 793 N N . SER A 1 100 ? 4.551 2.056 -3.101 1.00 87.19 100 SER A N 1
ATOM 794 C CA . SER A 1 100 ? 4.275 0.824 -3.853 1.00 87.19 100 SER A CA 1
ATOM 795 C C . SER A 1 100 ? 4.045 1.066 -5.352 1.00 87.19 100 SER A C 1
ATOM 797 O O . SER A 1 100 ? 4.317 0.193 -6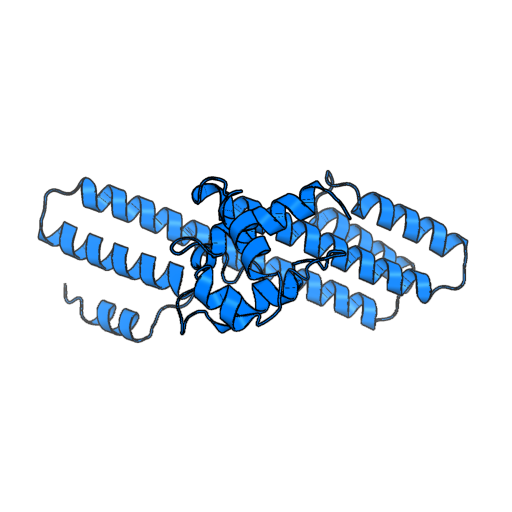.173 1.00 87.19 100 SER A O 1
ATOM 799 N N . MET A 1 101 ? 3.543 2.249 -5.728 1.00 84.69 101 MET A N 1
ATOM 800 C CA . MET A 1 101 ? 3.389 2.647 -7.130 1.00 84.69 101 MET A CA 1
ATOM 801 C C . MET A 1 101 ? 4.742 2.951 -7.770 1.00 84.69 101 MET A C 1
ATOM 803 O O . MET A 1 101 ? 4.966 2.542 -8.906 1.00 84.69 101 MET A O 1
ATOM 807 N N . ARG A 1 102 ? 5.657 3.596 -7.034 1.00 86.94 102 ARG A N 1
ATOM 808 C CA . ARG A 1 102 ? 7.042 3.794 -7.487 1.00 86.94 102 ARG A CA 1
ATOM 809 C C . ARG A 1 102 ? 7.734 2.458 -7.739 1.00 86.94 102 ARG A C 1
ATOM 811 O O . ARG A 1 102 ? 8.304 2.279 -8.809 1.00 86.94 102 ARG A O 1
ATOM 818 N N . ASP A 1 103 ? 7.587 1.482 -6.840 1.00 87.50 103 ASP A N 1
ATOM 819 C CA . ASP A 1 103 ? 8.141 0.141 -7.079 1.00 87.50 103 ASP A CA 1
ATOM 820 C C . ASP A 1 103 ? 7.573 -0.505 -8.344 1.00 87.50 103 ASP A C 1
ATOM 822 O O . ASP A 1 103 ? 8.287 -1.210 -9.051 1.00 87.50 103 ASP A O 1
ATOM 826 N N . ALA A 1 104 ? 6.280 -0.310 -8.621 1.00 87.12 104 ALA A N 1
ATOM 827 C CA . ALA A 1 104 ? 5.652 -0.858 -9.817 1.00 87.12 104 ALA A CA 1
ATOM 828 C C . ALA A 1 104 ? 6.223 -0.220 -11.094 1.00 87.12 104 ALA A C 1
ATOM 830 O O . ALA A 1 104 ? 6.456 -0.934 -12.067 1.00 87.12 104 ALA A O 1
ATOM 831 N N . LEU A 1 105 ? 6.497 1.091 -11.082 1.00 86.19 105 LEU A N 1
ATOM 832 C CA . LEU A 1 105 ? 7.182 1.773 -12.186 1.00 86.19 105 LEU A CA 1
ATOM 833 C C . LEU A 1 105 ? 8.604 1.235 -12.374 1.00 86.19 105 LEU A C 1
ATOM 835 O O . LEU A 1 105 ? 8.968 0.870 -13.490 1.00 86.19 105 LEU A O 1
ATOM 839 N N . ILE A 1 106 ? 9.367 1.104 -11.285 1.00 88.62 106 ILE A N 1
ATOM 840 C CA . ILE A 1 106 ? 10.728 0.548 -11.317 1.00 88.62 106 ILE A CA 1
ATOM 841 C C . ILE A 1 106 ? 10.710 -0.880 -11.870 1.00 88.62 106 ILE A C 1
ATOM 843 O O . ILE A 1 106 ? 11.498 -1.200 -12.750 1.00 88.62 106 ILE A O 1
ATOM 847 N N . GLN A 1 107 ? 9.756 -1.718 -11.456 1.00 88.19 107 GLN A N 1
ATOM 848 C CA . GLN A 1 107 ? 9.608 -3.074 -11.995 1.00 88.19 107 GLN A CA 1
ATOM 849 C C . GLN A 1 107 ? 9.337 -3.090 -13.504 1.00 88.19 107 GLN A C 1
ATOM 851 O O . GLN A 1 107 ? 9.815 -3.985 -14.201 1.00 88.19 107 GLN A O 1
ATOM 856 N N . VAL A 1 108 ? 8.560 -2.138 -14.028 1.00 86.19 108 VAL A N 1
ATOM 857 C CA . VAL A 1 108 ? 8.334 -2.029 -15.477 1.00 86.19 108 VAL A CA 1
ATOM 858 C C . VAL A 1 108 ? 9.606 -1.576 -16.194 1.00 86.19 108 VAL A C 1
ATOM 860 O O . VAL A 1 108 ? 9.955 -2.157 -17.221 1.00 86.19 108 VAL A O 1
ATOM 863 N N . LEU A 1 109 ? 10.325 -0.599 -15.640 1.00 86.00 109 LEU A N 1
ATOM 864 C CA . LEU A 1 109 ? 11.610 -0.139 -16.171 1.00 86.00 109 LEU A CA 1
ATOM 865 C C . LEU A 1 109 ? 12.660 -1.259 -16.162 1.00 86.00 109 LEU A C 1
A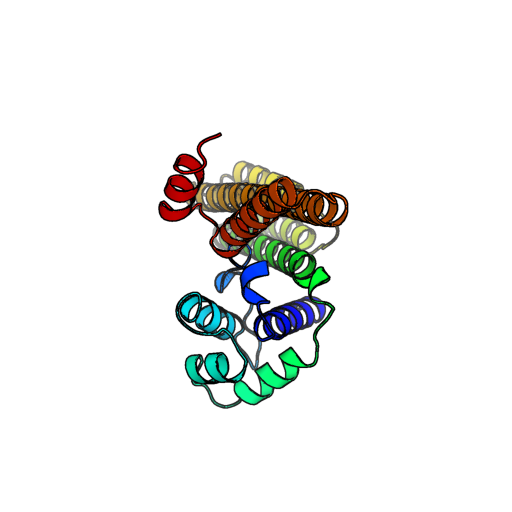TOM 867 O O . LEU A 1 109 ? 13.366 -1.443 -17.148 1.00 86.00 109 LEU A O 1
ATOM 871 N N . ASP A 1 110 ? 12.713 -2.063 -15.102 1.00 88.81 110 ASP A N 1
ATOM 872 C CA . ASP A 1 110 ? 13.600 -3.222 -14.997 1.00 88.81 110 ASP A CA 1
ATOM 873 C C . ASP A 1 110 ? 13.283 -4.291 -16.044 1.00 88.81 110 ASP A C 1
ATOM 875 O O . ASP A 1 110 ? 14.195 -4.840 -16.667 1.00 88.81 110 ASP A O 1
ATOM 879 N N . LYS A 1 111 ? 11.994 -4.564 -16.284 1.00 86.00 111 LYS A N 1
ATOM 880 C CA . LYS A 1 111 ? 11.568 -5.457 -17.370 1.00 86.00 111 LYS A CA 1
ATOM 881 C C . LYS A 1 111 ? 11.987 -4.908 -18.730 1.00 86.00 111 LYS A C 1
ATOM 883 O O . LYS A 1 111 ? 12.534 -5.660 -19.527 1.00 86.00 111 LYS A O 1
ATOM 888 N N . ALA A 1 112 ? 11.766 -3.616 -18.979 1.00 83.56 112 ALA A N 1
ATOM 889 C CA . ALA A 1 112 ? 12.194 -2.972 -20.218 1.00 83.56 112 ALA A CA 1
ATOM 890 C C . ALA A 1 112 ? 13.714 -3.088 -20.393 1.00 83.56 112 ALA A C 1
ATOM 892 O O . ALA A 1 112 ? 14.189 -3.504 -21.447 1.00 83.56 112 ALA A O 1
ATOM 893 N N . ARG A 1 113 ? 14.484 -2.826 -19.332 1.00 84.38 113 ARG A N 1
ATOM 894 C CA . ARG A 1 113 ? 15.945 -2.966 -19.327 1.00 84.38 113 ARG A CA 1
ATOM 895 C C . ARG A 1 113 ? 16.386 -4.370 -19.718 1.00 84.38 113 ARG A C 1
ATOM 897 O O . ARG A 1 113 ? 17.244 -4.498 -20.578 1.00 84.38 113 ARG A O 1
ATOM 904 N N . ALA A 1 114 ? 15.763 -5.400 -19.148 1.00 84.06 114 ALA A N 1
ATOM 905 C CA . ALA A 1 114 ? 16.078 -6.793 -19.457 1.00 84.06 114 ALA A CA 1
ATOM 906 C C . ALA A 1 114 ? 15.749 -7.202 -20.908 1.00 84.06 114 ALA A C 1
ATOM 908 O O . ALA A 1 114 ? 16.336 -8.158 -21.412 1.00 84.06 114 ALA A O 1
ATOM 909 N N . MET A 1 115 ? 14.819 -6.509 -21.576 1.00 79.25 115 MET A N 1
ATOM 910 C CA . MET A 1 115 ? 14.452 -6.778 -22.974 1.00 79.25 115 MET A CA 1
ATOM 911 C C . MET A 1 115 ? 15.409 -6.132 -23.981 1.00 79.25 115 MET A C 1
ATOM 913 O O . MET A 1 115 ? 15.542 -6.615 -25.106 1.00 79.25 115 MET A O 1
ATOM 917 N N . HIS A 1 116 ? 16.084 -5.046 -23.606 1.00 76.25 116 HIS A N 1
ATOM 918 C CA . HIS A 1 116 ? 17.040 -4.382 -24.485 1.00 76.25 116 HIS A CA 1
ATOM 919 C C . HIS A 1 116 ? 18.435 -4.989 -24.342 1.00 76.25 116 HIS A C 1
ATOM 921 O O . HIS A 1 116 ? 18.858 -5.354 -23.259 1.00 76.25 116 HIS A O 1
ATOM 927 N N . ILE A 1 117 ? 19.180 -5.067 -25.448 1.00 65.25 117 ILE A N 1
ATOM 928 C CA . ILE A 1 117 ? 20.571 -5.565 -25.462 1.00 65.25 117 ILE A CA 1
ATOM 929 C C . ILE A 1 117 ? 21.575 -4.398 -25.378 1.00 65.25 117 ILE A C 1
ATOM 931 O O . ILE A 1 117 ? 22.717 -4.572 -24.964 1.00 65.25 117 ILE A O 1
ATOM 935 N N . SER A 1 118 ? 21.166 -3.182 -25.761 1.00 75.62 118 SER A N 1
ATOM 936 C CA . SER A 1 118 ? 22.078 -2.040 -25.884 1.00 75.62 118 SER A CA 1
ATOM 937 C C . SER A 1 118 ? 22.442 -1.415 -24.536 1.00 75.62 118 SER A C 1
ATOM 939 O O . SER A 1 118 ? 21.572 -0.932 -23.808 1.00 75.62 118 SER A O 1
ATOM 941 N N . ASN A 1 119 ? 23.741 -1.324 -24.246 1.00 72.88 119 ASN A N 1
ATOM 942 C CA . ASN A 1 119 ? 24.271 -0.693 -23.031 1.00 72.88 119 ASN A CA 1
ATOM 943 C C . ASN A 1 119 ? 23.903 0.798 -22.908 1.00 72.88 119 ASN A C 1
ATOM 945 O O . ASN A 1 119 ? 23.770 1.303 -21.797 1.00 72.88 119 ASN A O 1
ATOM 949 N N . THR A 1 120 ? 23.697 1.506 -24.026 1.00 74.75 120 THR A N 1
ATOM 950 C CA . THR A 1 120 ? 23.263 2.916 -24.007 1.00 74.75 120 THR A CA 1
ATOM 951 C C . THR A 1 120 ? 21.828 3.056 -23.499 1.00 74.75 120 THR A C 1
ATOM 953 O O . THR A 1 120 ? 21.536 3.951 -22.711 1.00 74.75 120 THR A O 1
ATOM 956 N N . THR A 1 121 ? 20.947 2.130 -23.880 1.00 77.69 121 THR A N 1
ATOM 957 C CA . THR A 1 121 ? 19.553 2.085 -23.419 1.00 77.69 121 THR A CA 1
ATOM 958 C C . THR A 1 121 ? 19.476 1.696 -21.945 1.00 77.69 121 THR A C 1
ATOM 960 O O . THR A 1 121 ? 18.658 2.243 -21.213 1.00 77.69 121 THR A O 1
ATOM 963 N N . HIS A 1 122 ? 20.368 0.815 -21.478 1.00 80.31 122 HIS A N 1
ATOM 964 C CA . HIS A 1 122 ? 20.467 0.469 -20.058 1.00 80.31 122 HIS A CA 1
ATOM 965 C C . HIS A 1 122 ? 20.852 1.670 -19.192 1.00 80.31 122 HIS A C 1
ATOM 967 O O . HIS A 1 122 ? 20.241 1.862 -18.145 1.00 80.31 122 HIS A O 1
ATOM 973 N N . ALA A 1 123 ? 21.835 2.470 -19.621 1.00 82.44 123 ALA A N 1
ATOM 974 C CA . ALA A 1 123 ? 22.264 3.659 -18.885 1.00 82.44 123 ALA A CA 1
ATOM 975 C C . ALA A 1 123 ? 21.136 4.695 -18.772 1.00 82.44 123 ALA A C 1
ATOM 977 O O . ALA A 1 123 ? 20.875 5.203 -17.687 1.00 82.44 123 ALA A O 1
ATOM 978 N N . ALA A 1 124 ? 20.411 4.936 -19.866 1.00 81.25 124 ALA A N 1
ATOM 979 C CA . ALA A 1 124 ? 19.282 5.859 -19.863 1.00 81.25 124 ALA A CA 1
ATOM 980 C C . ALA A 1 124 ? 18.072 5.320 -19.067 1.00 81.25 124 ALA A C 1
ATOM 982 O O . ALA A 1 124 ? 17.413 6.080 -18.365 1.00 81.25 124 ALA A O 1
ATOM 983 N N . ILE A 1 125 ? 17.798 4.005 -19.089 1.00 83.62 125 ILE A N 1
ATOM 984 C CA . ILE A 1 125 ? 16.784 3.409 -18.195 1.00 83.62 125 ILE A CA 1
ATOM 985 C C . ILE A 1 125 ? 17.205 3.561 -16.726 1.00 83.62 125 ILE A C 1
ATOM 987 O O . ILE A 1 125 ? 16.359 3.849 -15.883 1.00 83.62 125 ILE A O 1
ATOM 991 N N . GLN A 1 126 ? 18.492 3.384 -16.415 1.00 87.19 126 GLN A N 1
ATOM 992 C CA . GLN A 1 126 ? 18.996 3.536 -15.052 1.00 87.19 126 GLN A CA 1
ATOM 993 C C . GLN A 1 126 ? 18.810 4.966 -14.532 1.00 87.19 126 GLN A C 1
ATOM 995 O O . GLN A 1 126 ? 18.370 5.125 -13.402 1.00 87.19 126 GLN A O 1
ATOM 1000 N N . GLU A 1 1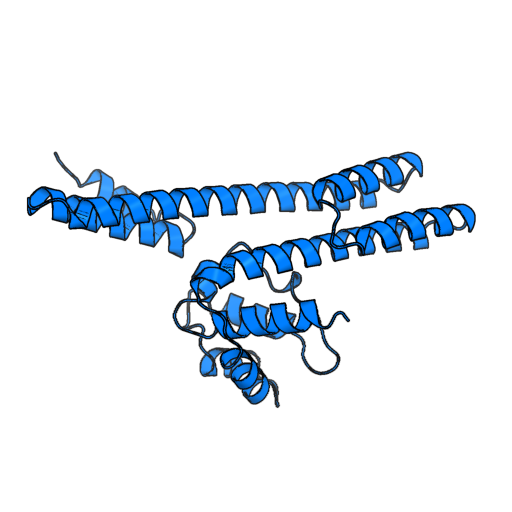27 ? 19.045 5.984 -15.362 1.00 86.38 127 GLU A N 1
ATOM 1001 C CA . GLU A 1 127 ? 18.787 7.385 -15.002 1.00 86.38 127 GLU A CA 1
ATOM 1002 C C . GLU A 1 127 ? 17.314 7.611 -14.618 1.00 86.38 127 GLU A C 1
ATOM 1004 O O . GLU A 1 127 ? 17.019 8.187 -13.573 1.00 86.38 127 GLU A O 1
ATOM 1009 N N . VAL A 1 128 ? 16.372 7.063 -15.397 1.00 85.31 128 VAL A N 1
ATOM 1010 C CA . VAL A 1 128 ? 14.933 7.153 -15.085 1.00 85.31 128 VAL A CA 1
ATOM 1011 C C . VAL A 1 128 ? 14.573 6.379 -13.808 1.00 85.31 128 VAL A C 1
ATOM 1013 O O . VAL A 1 128 ? 13.706 6.813 -13.047 1.00 85.31 128 VAL A O 1
ATOM 1016 N N . ILE A 1 129 ? 15.229 5.245 -13.540 1.00 87.00 129 ILE A N 1
ATOM 1017 C CA . ILE A 1 129 ? 15.062 4.503 -12.279 1.00 87.00 129 ILE A CA 1
ATOM 1018 C C . ILE A 1 129 ? 15.558 5.341 -11.095 1.00 87.00 129 ILE A C 1
ATOM 1020 O O . ILE A 1 129 ? 14.864 5.413 -10.081 1.00 87.00 129 ILE A O 1
ATOM 1024 N N . ASP A 1 130 ? 16.712 5.992 -11.222 1.00 87.94 130 ASP A N 1
ATOM 1025 C CA . ASP A 1 130 ? 17.293 6.817 -10.160 1.00 87.94 130 ASP A CA 1
ATOM 1026 C C . ASP A 1 130 ? 16.385 8.015 -9.833 1.00 87.94 130 ASP A C 1
ATOM 1028 O O . ASP A 1 130 ? 16.155 8.322 -8.663 1.00 87.94 130 ASP A O 1
ATOM 1032 N N . GLU A 1 131 ? 15.756 8.620 -10.842 1.00 85.31 131 GLU A N 1
ATOM 1033 C CA . GLU A 1 131 ? 14.727 9.646 -10.634 1.00 85.31 131 GLU A CA 1
ATOM 1034 C C . GLU A 1 131 ? 13.457 9.115 -9.950 1.00 85.31 131 GLU A C 1
ATOM 1036 O O . GLU A 1 131 ? 12.823 9.834 -9.174 1.00 85.31 131 GLU A O 1
ATOM 1041 N N . CYS A 1 132 ? 13.071 7.861 -10.215 1.00 84.06 132 CYS A N 1
ATOM 1042 C CA . CYS A 1 132 ? 11.939 7.220 -9.537 1.00 84.06 132 CYS A CA 1
ATOM 1043 C C . CYS A 1 132 ? 12.235 6.921 -8.060 1.00 84.06 132 CYS A C 1
ATOM 1045 O O . CYS A 1 132 ? 11.299 6.811 -7.262 1.00 84.06 132 CYS A O 1
ATOM 1047 N N . LEU A 1 133 ? 13.512 6.766 -7.697 1.00 83.50 133 LEU A N 1
ATOM 1048 C CA . LEU A 1 133 ? 13.950 6.596 -6.312 1.00 83.50 133 LEU A CA 1
ATOM 1049 C C . LEU A 1 133 ? 13.937 7.919 -5.535 1.00 83.50 133 LEU A C 1
ATOM 1051 O O . LEU A 1 133 ? 13.855 7.891 -4.305 1.00 83.50 133 LEU A O 1
ATOM 1055 N N . ASP A 1 134 ? 13.964 9.063 -6.224 1.00 81.75 134 ASP A N 1
ATOM 1056 C CA . ASP A 1 134 ? 13.821 10.363 -5.582 1.00 81.75 134 ASP A CA 1
ATOM 1057 C C . ASP A 1 134 ? 12.376 10.590 -5.103 1.00 81.75 134 ASP A C 1
ATOM 1059 O O . ASP A 1 134 ? 11.417 10.748 -5.864 1.00 81.75 134 ASP A O 1
ATOM 1063 N N . SER A 1 135 ? 12.229 10.620 -3.779 1.00 68.56 135 SER A N 1
ATOM 1064 C CA . SER A 1 135 ? 10.960 10.844 -3.087 1.00 68.56 135 SER A CA 1
ATOM 1065 C C . SER A 1 135 ? 10.342 12.232 -3.314 1.00 68.56 135 SER A C 1
ATOM 1067 O O . SER A 1 135 ? 9.157 12.403 -3.016 1.00 68.56 135 SER A O 1
ATOM 1069 N N . GLY A 1 136 ? 11.106 13.200 -3.839 1.00 73.00 136 GLY A N 1
ATOM 1070 C CA . GLY A 1 136 ? 10.638 14.560 -4.121 1.00 73.00 136 GLY A CA 1
ATOM 1071 C C . GLY A 1 136 ? 9.753 14.691 -5.365 1.00 73.00 136 GLY A C 1
ATOM 1072 O O . GLY A 1 136 ? 8.997 15.656 -5.467 1.00 73.00 136 GLY A O 1
ATOM 1073 N N . ASN A 1 137 ? 9.804 13.719 -6.279 1.00 75.94 137 ASN A N 1
ATOM 1074 C CA . ASN A 1 137 ? 9.101 13.796 -7.559 1.00 75.94 137 ASN A CA 1
ATOM 1075 C C . ASN A 1 137 ? 7.641 13.342 -7.452 1.00 75.94 137 ASN A C 1
ATOM 1077 O O . ASN A 1 137 ? 7.330 12.332 -6.804 1.00 75.94 137 ASN A O 1
ATOM 1081 N N . ASP A 1 138 ? 6.742 14.062 -8.127 1.00 80.19 138 ASP A N 1
ATOM 1082 C CA . ASP A 1 138 ? 5.334 13.686 -8.205 1.00 80.19 138 ASP A CA 1
ATOM 1083 C C . ASP A 1 138 ? 5.158 12.379 -8.997 1.00 80.19 138 ASP A C 1
ATOM 1085 O O . ASP A 1 138 ? 5.759 12.155 -10.050 1.00 80.19 138 ASP A O 1
ATOM 1089 N N . ILE A 1 139 ? 4.317 11.482 -8.477 1.00 80.56 139 ILE A N 1
ATOM 1090 C CA . ILE A 1 139 ? 4.120 10.149 -9.059 1.00 80.56 139 ILE A CA 1
ATOM 1091 C C . ILE A 1 139 ? 3.492 10.199 -10.461 1.00 80.56 139 ILE A C 1
ATOM 1093 O O . ILE A 1 139 ? 3.762 9.318 -11.278 1.00 80.56 139 ILE A O 1
ATOM 1097 N N . PHE A 1 140 ? 2.672 11.211 -10.759 1.00 78.50 140 PHE A N 1
ATOM 1098 C CA . PHE A 1 140 ? 2.068 11.396 -12.078 1.00 78.50 140 PHE A CA 1
ATOM 1099 C C . PHE A 1 140 ? 3.072 11.917 -13.089 1.00 78.50 140 PHE A C 1
ATOM 1101 O O . PHE A 1 140 ? 3.078 11.448 -14.226 1.00 78.50 140 PHE A O 1
ATOM 1108 N N . GLU A 1 141 ? 3.931 12.847 -12.679 1.00 82.06 141 GLU A N 1
ATOM 1109 C CA . GLU A 1 141 ? 5.013 13.341 -13.530 1.00 82.06 141 GLU A CA 1
ATOM 1110 C C . GLU A 1 141 ? 5.976 12.206 -13.893 1.00 82.06 141 GLU A C 1
ATOM 1112 O O . GLU A 1 141 ? 6.267 11.997 -15.074 1.00 82.06 141 GLU A O 1
ATOM 1117 N N . LEU A 1 142 ? 6.370 11.396 -12.902 1.00 82.31 142 LEU A N 1
ATOM 1118 C CA . LEU A 1 142 ? 7.180 10.195 -13.122 1.00 82.31 142 LEU A CA 1
ATOM 1119 C C . LEU A 1 142 ? 6.486 9.210 -14.064 1.00 82.31 142 LEU A C 1
ATOM 1121 O O . LEU A 1 142 ? 7.101 8.719 -15.007 1.00 82.31 142 LEU A O 1
ATOM 1125 N N . TYR A 1 143 ? 5.195 8.947 -13.854 1.00 81.62 143 TYR A N 1
ATOM 1126 C CA . TYR A 1 143 ? 4.418 8.073 -14.729 1.00 81.62 143 TYR A CA 1
ATOM 1127 C C . TYR A 1 143 ? 4.435 8.558 -16.189 1.00 81.62 143 TYR A C 1
ATOM 1129 O O . TYR A 1 143 ? 4.697 7.766 -17.096 1.00 81.62 143 TYR A O 1
ATOM 1137 N N . LEU A 1 144 ? 4.176 9.850 -16.426 1.00 82.38 144 LEU A N 1
ATOM 1138 C CA . LEU A 1 144 ? 4.146 10.426 -17.775 1.00 82.38 144 LEU A CA 1
ATOM 1139 C C . LEU A 1 144 ? 5.519 10.346 -18.445 1.00 82.38 144 LEU A C 1
ATOM 1141 O O . LEU A 1 144 ? 5.606 10.046 -19.638 1.00 82.38 144 LEU A O 1
ATOM 1145 N N . LYS A 1 145 ? 6.587 10.571 -17.674 1.00 83.62 145 LYS A N 1
ATOM 1146 C CA . LYS A 1 145 ? 7.967 10.457 -18.149 1.00 83.62 145 LYS A CA 1
ATOM 1147 C C . LYS A 1 145 ? 8.334 9.016 -18.501 1.00 83.62 145 LYS A C 1
ATOM 1149 O O . LYS A 1 145 ? 8.877 8.769 -19.573 1.00 83.62 145 LYS A O 1
ATOM 1154 N N . VAL A 1 146 ? 7.991 8.054 -17.646 1.00 83.69 146 VAL A N 1
ATOM 1155 C CA . VAL A 1 146 ? 8.223 6.625 -17.911 1.00 83.69 146 VAL A CA 1
ATOM 1156 C C . VAL A 1 146 ? 7.444 6.171 -19.145 1.00 83.69 146 VAL A C 1
ATOM 1158 O O . VAL A 1 146 ? 7.991 5.464 -19.989 1.00 83.69 146 VAL A O 1
ATOM 1161 N N . GLN A 1 147 ? 6.191 6.608 -19.291 1.00 83.50 147 GLN A N 1
ATOM 1162 C CA . GLN A 1 147 ? 5.379 6.280 -20.459 1.00 83.50 147 GLN A CA 1
ATOM 1163 C C . GLN A 1 147 ? 5.995 6.834 -21.752 1.00 83.50 147 GLN A C 1
ATOM 1165 O O . GLN A 1 147 ? 6.189 6.069 -22.695 1.00 83.50 147 GLN A O 1
ATOM 1170 N N . SER A 1 148 ? 6.328 8.128 -21.798 1.00 82.94 148 SER A N 1
ATOM 1171 C CA . SER A 1 148 ? 6.899 8.747 -23.004 1.00 82.94 148 SER A CA 1
ATOM 1172 C C . SER A 1 148 ? 8.239 8.121 -23.390 1.00 82.94 148 SER A C 1
ATOM 1174 O O . SER A 1 148 ? 8.524 7.927 -24.571 1.00 82.94 148 SER A O 1
ATOM 1176 N N . TYR A 1 149 ? 9.035 7.735 -22.394 1.00 79.88 149 TYR A N 1
ATOM 1177 C CA . TYR A 1 149 ? 10.311 7.071 -22.605 1.00 79.88 149 TYR A CA 1
ATOM 1178 C C . TYR A 1 149 ? 10.154 5.653 -23.171 1.00 79.88 149 TYR A C 1
ATOM 1180 O O . TYR A 1 149 ? 10.851 5.276 -24.111 1.00 79.88 149 TYR A O 1
ATOM 1188 N N . LEU A 1 150 ? 9.200 4.872 -22.659 1.00 79.94 150 LEU A N 1
ATOM 1189 C CA . LEU A 1 150 ? 8.927 3.530 -23.182 1.00 79.94 150 LEU A CA 1
ATOM 1190 C C . LEU A 1 150 ? 8.326 3.564 -24.589 1.00 79.94 150 LEU A C 1
ATOM 1192 O O . LEU A 1 150 ? 8.666 2.718 -25.416 1.00 79.94 150 LEU A O 1
ATOM 1196 N N . GLU A 1 151 ? 7.489 4.559 -24.883 1.00 81.06 151 GLU A N 1
ATOM 1197 C CA . GLU A 1 151 ? 7.000 4.816 -26.241 1.00 81.06 151 GLU A CA 1
ATOM 1198 C C . GLU A 1 151 ? 8.155 5.191 -27.185 1.00 81.06 151 GLU A C 1
ATOM 1200 O O . GLU A 1 151 ? 8.223 4.675 -28.300 1.00 81.06 151 GLU A O 1
ATOM 1205 N N . PHE A 1 152 ? 9.108 6.013 -26.729 1.00 79.06 152 PHE A N 1
ATOM 1206 C CA . PHE A 1 152 ? 10.284 6.407 -27.513 1.00 79.06 152 PHE A CA 1
ATOM 1207 C C . PHE A 1 152 ? 11.215 5.233 -27.839 1.00 79.06 152 PHE A C 1
ATOM 1209 O O . PHE A 1 152 ? 11.725 5.138 -28.954 1.00 79.06 152 PHE A O 1
ATOM 1216 N N . ILE A 1 153 ? 11.428 4.323 -26.887 1.00 75.06 153 ILE A N 1
ATOM 1217 C CA . ILE A 1 153 ? 12.283 3.146 -27.095 1.00 75.06 153 ILE A CA 1
ATOM 1218 C C . ILE A 1 153 ? 11.592 2.077 -27.969 1.00 75.06 153 ILE A C 1
ATOM 1220 O O . ILE A 1 153 ? 12.244 1.149 -28.452 1.00 75.06 153 ILE A O 1
ATOM 1224 N N . GLY A 1 154 ? 10.284 2.202 -28.216 1.00 71.19 154 GLY A N 1
ATOM 1225 C CA . GLY A 1 154 ? 9.513 1.180 -28.921 1.00 71.19 154 GLY A CA 1
ATOM 1226 C C . GLY A 1 154 ? 9.331 -0.077 -28.072 1.00 71.19 154 GLY A C 1
ATOM 1227 O O . GLY A 1 154 ? 9.436 -1.191 -28.586 1.00 71.19 154 GLY A O 1
ATOM 1228 N N . ALA A 1 155 ? 9.108 0.099 -26.766 1.00 69.69 155 ALA A N 1
ATOM 1229 C CA . ALA A 1 155 ? 8.835 -1.002 -25.853 1.00 69.69 155 ALA A CA 1
ATOM 1230 C C . ALA A 1 155 ? 7.605 -1.806 -26.312 1.00 69.69 155 ALA A C 1
ATOM 1232 O O . ALA A 1 155 ? 6.648 -1.253 -26.859 1.00 69.69 155 ALA A O 1
ATOM 1233 N N . GLU A 1 156 ? 7.625 -3.118 -26.069 1.00 68.44 156 GLU A N 1
ATOM 1234 C CA . GLU A 1 156 ? 6.537 -4.009 -26.472 1.00 68.44 156 GLU A CA 1
ATOM 1235 C C . GLU A 1 156 ? 5.177 -3.563 -25.911 1.00 68.44 156 GLU A C 1
ATOM 1237 O O . GLU A 1 156 ? 5.060 -3.076 -24.781 1.00 68.44 156 GLU A O 1
ATOM 1242 N N . GLU A 1 157 ? 4.115 -3.810 -26.684 1.00 72.69 157 GLU A N 1
ATOM 1243 C CA . GLU A 1 157 ? 2.737 -3.411 -26.367 1.00 72.69 157 GLU A CA 1
ATOM 1244 C C . GLU A 1 157 ? 2.261 -3.919 -24.991 1.00 72.69 157 GLU A C 1
ATOM 1246 O O . GLU A 1 157 ? 1.449 -3.277 -24.316 1.00 72.69 157 GLU A O 1
ATOM 1251 N N . PHE A 1 158 ? 2.825 -5.033 -24.514 1.00 71.50 158 PHE A N 1
ATOM 1252 C CA . PHE A 1 158 ? 2.561 -5.570 -23.182 1.00 71.50 158 PHE A CA 1
ATOM 1253 C C . PHE A 1 158 ? 2.989 -4.616 -22.048 1.00 71.50 158 PHE A C 1
ATOM 1255 O O . PHE A 1 158 ? 2.218 -4.405 -21.110 1.00 71.50 158 PHE A O 1
ATOM 1262 N N . LEU A 1 159 ? 4.161 -3.974 -22.143 1.00 70.12 159 LEU A N 1
ATOM 1263 C CA . LEU A 1 159 ? 4.649 -3.032 -21.121 1.00 70.12 159 LEU A CA 1
ATOM 1264 C C . LEU A 1 159 ? 3.807 -1.751 -21.088 1.00 70.12 159 LEU A C 1
ATOM 1266 O O . LEU A 1 159 ? 3.458 -1.254 -20.015 1.00 70.12 159 LEU A O 1
ATOM 1270 N N . LEU A 1 160 ? 3.410 -1.262 -22.266 1.00 69.88 160 LEU A N 1
ATOM 1271 C CA . LEU A 1 160 ? 2.491 -0.127 -22.395 1.00 69.88 160 LEU A CA 1
ATOM 1272 C C . LEU A 1 160 ? 1.122 -0.445 -21.781 1.00 69.88 160 LEU A C 1
ATOM 1274 O O . LEU A 1 160 ? 0.492 0.412 -21.158 1.00 69.88 160 LEU A O 1
ATOM 1278 N N . THR A 1 161 ? 0.670 -1.693 -21.907 1.00 76.19 161 THR A N 1
ATOM 1279 C CA . THR A 1 161 ? -0.581 -2.158 -21.300 1.00 76.19 161 THR A CA 1
ATOM 1280 C C . THR A 1 161 ? -0.486 -2.226 -19.774 1.00 76.19 161 THR A C 1
ATOM 1282 O O . THR A 1 161 ? -1.425 -1.815 -19.089 1.00 76.19 161 THR A O 1
ATOM 1285 N N . ASP A 1 162 ? 0.631 -2.705 -19.223 1.00 73.88 162 ASP A N 1
ATOM 1286 C CA . ASP A 1 162 ? 0.864 -2.760 -17.772 1.00 73.88 162 ASP A CA 1
ATOM 1287 C C . ASP A 1 162 ? 0.884 -1.358 -17.143 1.00 73.88 162 ASP A C 1
ATOM 1289 O O . ASP A 1 162 ? 0.257 -1.129 -16.104 1.00 73.88 162 ASP A O 1
ATOM 1293 N N . ILE A 1 163 ? 1.515 -0.394 -17.815 1.00 73.06 163 ILE A N 1
ATOM 1294 C CA . ILE A 1 163 ? 1.540 1.015 -17.400 1.00 73.06 163 ILE A CA 1
ATOM 1295 C C . ILE A 1 163 ? 0.147 1.637 -17.451 1.00 73.06 163 ILE A C 1
ATOM 1297 O O . ILE A 1 163 ? -0.292 2.239 -16.470 1.00 73.06 163 ILE A O 1
ATOM 1301 N N . ARG A 1 164 ? -0.605 1.428 -18.535 1.00 75.88 164 ARG A N 1
ATOM 1302 C CA . ARG A 1 164 ? -1.990 1.923 -18.631 1.00 75.88 164 ARG A CA 1
ATOM 1303 C C . ARG A 1 164 ? -2.878 1.341 -17.531 1.00 75.88 164 ARG A C 1
ATOM 1305 O O . ARG A 1 164 ? -3.602 2.081 -16.870 1.00 75.88 164 ARG A O 1
ATOM 1312 N N . LYS A 1 165 ? -2.764 0.038 -17.250 1.00 79.19 165 LYS A N 1
ATOM 1313 C CA . LYS A 1 165 ? -3.476 -0.605 -16.130 1.00 79.19 165 LYS A CA 1
ATOM 1314 C C . LYS A 1 165 ? -3.090 0.000 -14.780 1.00 79.19 165 LYS A C 1
ATOM 1316 O O . LYS A 1 165 ? -3.962 0.158 -13.919 1.00 79.19 165 LYS A O 1
ATOM 1321 N N . LEU A 1 166 ? -1.811 0.330 -14.586 1.00 75.19 166 LEU A N 1
ATOM 1322 C CA . LEU A 1 166 ? -1.331 0.998 -13.379 1.00 75.19 166 LEU A CA 1
ATOM 1323 C C . LEU A 1 166 ? -1.967 2.387 -13.241 1.00 75.19 166 LEU A C 1
ATOM 1325 O O . LEU A 1 166 ? -2.534 2.669 -12.186 1.00 75.19 166 LEU A O 1
ATOM 1329 N N . LYS A 1 167 ? -1.984 3.194 -14.311 1.00 75.56 167 LYS A N 1
ATOM 1330 C CA . LYS A 1 167 ? -2.663 4.501 -14.347 1.00 75.56 167 LYS A CA 1
ATOM 1331 C C . LYS A 1 167 ? -4.140 4.393 -13.998 1.00 75.56 167 LYS A C 1
ATOM 1333 O O . LYS A 1 167 ? -4.607 5.065 -13.083 1.00 75.56 167 LYS A O 1
ATOM 1338 N N . ASP A 1 168 ? -4.863 3.486 -14.645 1.00 76.50 168 ASP A N 1
ATOM 1339 C CA . ASP A 1 168 ? -6.288 3.293 -14.372 1.00 76.50 168 ASP A CA 1
ATOM 1340 C C . ASP A 1 168 ? -6.526 2.821 -12.931 1.00 76.50 168 ASP A C 1
ATOM 1342 O O . ASP A 1 168 ? -7.545 3.128 -12.307 1.00 76.50 168 ASP A O 1
ATOM 1346 N N . SER A 1 169 ? -5.604 2.033 -12.368 1.00 72.31 169 SER A N 1
ATOM 1347 C CA . SER A 1 169 ? -5.651 1.664 -10.953 1.00 72.31 169 SER A CA 1
ATOM 1348 C C . SER A 1 169 ? -5.383 2.858 -10.031 1.00 72.31 169 SER A C 1
ATOM 1350 O O . SER A 1 169 ? -5.976 2.900 -8.952 1.00 72.31 169 SER A O 1
ATOM 1352 N N . ILE A 1 170 ? -4.503 3.787 -10.410 1.00 69.12 170 ILE A N 1
ATOM 1353 C CA . ILE A 1 170 ? -4.198 5.010 -9.653 1.00 69.12 170 ILE A CA 1
ATOM 1354 C C . ILE A 1 170 ? -5.413 5.943 -9.663 1.00 69.12 170 ILE A C 1
ATOM 1356 O O . ILE A 1 170 ? -5.913 6.305 -8.596 1.00 69.12 170 ILE A O 1
ATOM 1360 N N . ASP A 1 171 ? -5.937 6.249 -10.852 1.00 69.50 171 ASP A N 1
ATOM 1361 C CA . ASP A 1 171 ? -7.063 7.167 -11.051 1.00 69.50 171 ASP A CA 1
ATOM 1362 C C . ASP A 1 171 ? -8.306 6.692 -10.286 1.00 69.50 171 ASP A C 1
ATOM 1364 O O . ASP A 1 171 ? -8.944 7.463 -9.562 1.00 69.50 171 ASP A O 1
ATOM 1368 N N . ARG A 1 172 ? -8.614 5.387 -10.352 1.00 69.31 172 ARG A N 1
ATOM 1369 C CA . ARG A 1 172 ? -9.718 4.794 -9.580 1.00 69.31 172 ARG A CA 1
ATOM 1370 C C . ARG A 1 172 ? -9.517 4.938 -8.076 1.00 69.31 172 ARG A C 1
ATOM 1372 O O . ARG A 1 172 ? -10.438 5.371 -7.390 1.00 69.31 172 ARG A O 1
ATOM 1379 N N . LYS A 1 173 ? -8.331 4.606 -7.555 1.00 67.25 173 LYS A N 1
ATOM 1380 C CA . LYS A 1 173 ? -8.059 4.695 -6.111 1.00 67.25 173 LYS A CA 1
ATOM 1381 C C . LYS A 1 173 ? -8.161 6.126 -5.599 1.00 67.25 173 LYS A C 1
ATOM 1383 O O . LYS A 1 173 ? -8.726 6.346 -4.533 1.00 67.25 173 LYS A O 1
ATOM 1388 N N . ILE A 1 174 ? -7.672 7.098 -6.361 1.00 65.56 174 ILE A N 1
ATOM 1389 C CA . ILE A 1 174 ? -7.746 8.511 -5.977 1.00 65.56 174 ILE A CA 1
ATOM 1390 C C . ILE A 1 174 ? -9.178 9.017 -5.972 1.00 65.56 174 ILE A C 1
ATOM 1392 O O . ILE A 1 174 ? -9.562 9.719 -5.038 1.00 65.56 174 ILE A O 1
ATOM 1396 N N . ASN A 1 175 ? -9.982 8.636 -6.961 1.00 64.81 175 ASN A N 1
ATOM 1397 C CA . ASN A 1 175 ? -11.393 9.005 -6.982 1.00 64.81 175 ASN A CA 1
ATOM 1398 C C . ASN A 1 175 ? -12.154 8.391 -5.797 1.00 64.81 175 ASN A C 1
ATOM 1400 O O . ASN A 1 175 ? -12.940 9.091 -5.160 1.00 64.81 175 ASN A O 1
ATOM 1404 N N . THR A 1 176 ? -11.855 7.142 -5.425 1.00 64.00 176 THR A N 1
ATOM 1405 C CA . THR A 1 176 ? -12.417 6.514 -4.218 1.00 64.00 176 THR A CA 1
ATOM 1406 C C . THR A 1 176 ? -12.006 7.252 -2.942 1.00 64.00 176 THR A C 1
ATOM 1408 O O . THR A 1 176 ? -12.852 7.513 -2.090 1.00 64.00 176 THR A O 1
ATOM 1411 N N . ILE A 1 177 ? -10.736 7.650 -2.819 1.00 62.56 177 ILE A N 1
ATOM 1412 C CA . ILE A 1 177 ? -10.233 8.395 -1.652 1.00 62.56 177 ILE A CA 1
ATOM 1413 C C . ILE A 1 177 ? -10.888 9.779 -1.559 1.00 62.56 177 ILE A C 1
ATOM 1415 O O . ILE A 1 177 ? -11.328 10.178 -0.482 1.00 62.56 177 ILE A O 1
ATOM 1419 N N . LYS A 1 178 ? -10.999 10.504 -2.680 1.00 61.78 178 LYS A N 1
ATOM 1420 C CA . LYS A 1 178 ? -11.686 11.806 -2.734 1.00 61.78 178 LYS A CA 1
ATOM 1421 C C . LYS A 1 178 ? -13.158 11.672 -2.341 1.00 61.78 178 LYS A C 1
ATOM 1423 O O . LYS A 1 178 ? -13.646 12.473 -1.547 1.00 61.78 178 LYS A O 1
ATOM 1428 N N . ALA A 1 179 ? -13.845 10.644 -2.841 1.00 64.25 179 ALA A N 1
ATOM 1429 C CA . ALA A 1 179 ? -15.226 10.361 -2.465 1.00 64.25 179 ALA A CA 1
ATOM 1430 C C . ALA A 1 179 ? -15.355 10.071 -0.960 1.00 64.25 179 ALA A C 1
ATOM 1432 O O . ALA A 1 179 ? -16.212 10.650 -0.298 1.00 64.25 179 ALA A O 1
ATOM 1433 N N . GLN A 1 180 ? -14.468 9.248 -0.392 1.00 62.50 180 GLN A N 1
ATOM 1434 C CA . GLN A 1 180 ? -14.449 8.962 1.047 1.00 62.50 180 GLN A CA 1
ATOM 1435 C C . GLN A 1 180 ? -14.188 10.220 1.893 1.00 62.50 180 GLN A C 1
ATOM 1437 O O . GLN A 1 180 ? -14.878 10.429 2.888 1.00 62.50 180 GLN A O 1
ATOM 1442 N N . ALA A 1 181 ? -13.265 11.093 1.477 1.00 61.19 181 ALA A N 1
ATOM 1443 C CA . ALA A 1 181 ? -12.991 12.359 2.163 1.00 61.19 181 ALA A CA 1
ATOM 1444 C C . ALA A 1 181 ? -14.200 13.316 2.141 1.00 61.19 181 ALA A C 1
ATOM 1446 O O . ALA A 1 181 ? -14.516 13.944 3.151 1.00 61.19 181 ALA A O 1
ATOM 1447 N N . HIS A 1 182 ? -14.922 13.393 1.016 1.00 62.09 182 HIS A N 1
ATOM 1448 C CA . HIS A 1 182 ? -16.169 14.160 0.926 1.00 62.09 182 HIS A CA 1
ATOM 1449 C C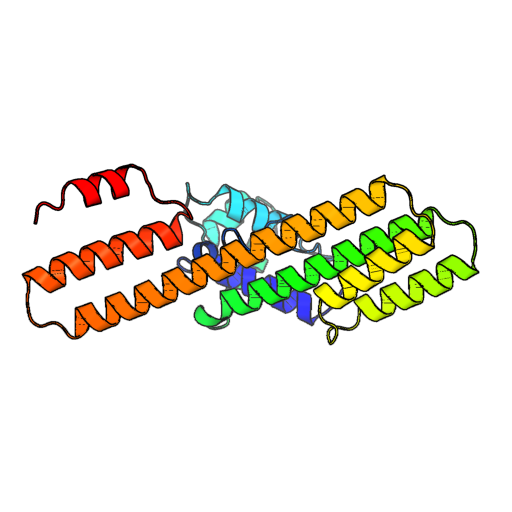 . HIS A 1 182 ? -17.249 13.619 1.872 1.00 62.09 182 HIS A C 1
ATOM 1451 O O . HIS A 1 182 ? -17.917 14.403 2.547 1.00 62.09 182 HIS A O 1
ATOM 1457 N N . ILE A 1 183 ? -17.408 12.294 1.956 1.00 65.69 183 ILE A N 1
ATOM 1458 C CA . ILE A 1 183 ? -18.383 11.670 2.864 1.00 65.69 183 ILE A CA 1
ATOM 1459 C C . ILE A 1 183 ? -18.003 11.937 4.329 1.00 65.69 183 ILE A C 1
ATOM 1461 O O . ILE A 1 183 ? -18.885 12.211 5.139 1.00 65.69 183 ILE A O 1
ATOM 1465 N N . GLU A 1 184 ? -16.716 11.935 4.681 1.00 64.00 184 GLU A N 1
ATOM 1466 C CA . GLU A 1 184 ? -16.271 12.306 6.033 1.00 64.00 184 GLU A CA 1
ATOM 1467 C C . GLU A 1 184 ? -16.520 13.777 6.363 1.00 64.00 184 GLU A C 1
ATOM 1469 O O . GLU A 1 184 ? -16.954 14.091 7.470 1.00 64.00 184 GLU A O 1
ATOM 1474 N N . CYS A 1 185 ? -16.305 14.685 5.409 1.00 63.88 185 CYS A N 1
ATOM 1475 C CA . CYS A 1 185 ? -16.644 16.095 5.588 1.00 63.88 185 CYS A CA 1
ATOM 1476 C C . CYS A 1 185 ? -18.150 16.271 5.837 1.00 63.88 185 CYS A C 1
ATOM 1478 O O . CYS A 1 185 ? -18.546 16.952 6.783 1.00 63.88 185 CYS A O 1
ATOM 1480 N N . LEU A 1 186 ? -18.991 15.589 5.051 1.00 67.69 186 LEU A N 1
ATOM 1481 C CA . LEU A 1 186 ? -20.439 15.565 5.267 1.00 67.69 186 LEU A CA 1
ATOM 1482 C C . LEU A 1 186 ? -20.797 14.993 6.640 1.00 67.69 186 LEU A C 1
ATOM 1484 O O . LEU A 1 186 ? -21.619 15.576 7.338 1.00 67.69 186 LEU A O 1
ATOM 1488 N N . PHE A 1 187 ? -20.158 13.901 7.057 1.00 68.12 187 PHE A N 1
ATOM 1489 C CA . PHE A 1 187 ? -20.363 13.309 8.376 1.00 68.12 187 PHE A CA 1
ATOM 1490 C C . PHE A 1 187 ? -20.019 14.288 9.510 1.00 68.12 187 PHE A C 1
ATOM 1492 O O . PHE A 1 187 ? -20.794 14.431 10.458 1.00 68.12 187 PHE A O 1
ATOM 1499 N N . ASN A 1 188 ? -18.889 14.991 9.410 1.00 67.06 188 ASN A N 1
ATOM 1500 C CA . ASN A 1 188 ? -18.467 15.973 10.409 1.00 67.06 188 ASN A CA 1
ATOM 1501 C C . ASN A 1 188 ? -19.422 17.172 10.462 1.00 67.06 188 ASN A C 1
ATOM 1503 O O . ASN A 1 188 ? -19.778 17.617 11.552 1.00 67.06 188 ASN A O 1
ATOM 1507 N N . ASN A 1 189 ? -19.897 17.639 9.303 1.00 75.25 189 ASN A N 1
ATOM 1508 C CA . ASN A 1 189 ? -20.886 18.714 9.212 1.00 75.25 189 ASN A CA 1
ATOM 1509 C C . ASN A 1 189 ? -22.254 18.289 9.769 1.00 75.25 189 ASN A C 1
ATOM 1511 O O . ASN A 1 189 ? -22.901 19.054 10.475 1.00 75.25 189 ASN A O 1
ATOM 1515 N N . LEU A 1 190 ? -22.698 17.060 9.497 1.00 68.25 190 LEU A N 1
ATOM 1516 C CA . LEU A 1 190 ? -23.938 16.517 10.062 1.00 68.25 190 LEU A CA 1
ATOM 1517 C C . LEU A 1 190 ? -23.826 16.332 11.579 1.00 68.25 190 LEU A C 1
ATOM 1519 O O . LEU A 1 190 ? -24.752 16.660 12.314 1.00 68.25 190 LEU A O 1
ATOM 1523 N N . SER A 1 191 ? -22.673 15.874 12.064 1.00 65.00 191 SER A N 1
ATOM 1524 C CA . SER A 1 191 ? -22.424 15.706 13.498 1.00 65.00 191 SER A CA 1
ATOM 1525 C C . SER A 1 191 ? -22.384 17.051 14.232 1.00 65.00 191 SER A C 1
ATOM 1527 O O . SER A 1 191 ? -22.915 17.168 15.336 1.00 65.00 191 SER A O 1
ATOM 1529 N N . SER A 1 192 ? -21.792 18.088 13.629 1.00 72.56 192 SER A N 1
ATOM 1530 C CA . SER A 1 192 ? -21.780 19.435 14.211 1.00 72.56 192 SER A CA 1
ATOM 1531 C C . SER A 1 192 ? -23.173 20.072 14.211 1.00 72.56 192 SER A C 1
ATOM 1533 O O . SER A 1 192 ? -23.570 20.639 15.229 1.00 72.56 192 SER A O 1
ATOM 1535 N N . LEU A 1 193 ? -23.949 19.894 13.137 1.00 70.25 193 LEU A N 1
ATOM 1536 C CA . LEU A 1 193 ? -25.349 20.325 13.062 1.00 70.25 193 LEU A CA 1
ATOM 1537 C C . LEU A 1 193 ? -26.232 19.596 14.089 1.00 70.25 193 LEU A C 1
ATOM 1539 O O . LEU A 1 193 ? -27.018 20.247 14.771 1.00 70.25 193 LEU A O 1
ATOM 1543 N N . SER A 1 194 ? -26.064 18.280 14.279 1.00 66.62 194 SER A N 1
ATOM 1544 C CA . SER A 1 194 ? -26.817 17.506 15.289 1.00 66.62 194 SER A CA 1
ATOM 1545 C C . SER A 1 194 ? -26.577 18.034 16.712 1.00 66.62 194 SER A C 1
ATOM 1547 O O . SER A 1 194 ? -27.494 18.101 17.533 1.00 66.62 194 SER A O 1
ATOM 1549 N N . ASN A 1 195 ? -25.352 18.483 16.999 1.00 67.50 195 ASN A N 1
ATOM 1550 C CA . ASN A 1 195 ? -24.990 19.049 18.299 1.00 67.50 195 ASN A CA 1
ATOM 1551 C C . ASN A 1 195 ? -25.497 20.485 18.514 1.00 67.50 195 ASN A C 1
ATOM 1553 O O . ASN A 1 195 ? -25.647 20.900 19.662 1.00 67.50 195 ASN A O 1
ATOM 1557 N N . GLN A 1 196 ? -25.754 21.243 17.444 1.00 73.00 196 GLN A N 1
ATOM 1558 C CA . GLN A 1 196 ? -26.226 22.633 17.515 1.00 73.00 196 GLN A CA 1
ATOM 1559 C C . GLN A 1 196 ? -27.754 22.764 17.518 1.00 73.00 196 GLN A C 1
ATOM 1561 O O . GLN A 1 196 ? -28.270 23.804 17.924 1.00 73.00 196 GLN A O 1
ATOM 1566 N N . VAL A 1 197 ? -28.485 21.739 17.072 1.00 69.44 197 VAL A N 1
ATOM 1567 C CA . VAL A 1 197 ? -29.946 21.796 16.959 1.00 69.44 197 VAL A CA 1
ATOM 1568 C C . VAL A 1 197 ? -30.620 21.354 18.272 1.00 69.44 197 VAL A C 1
ATOM 1570 O O . VAL A 1 197 ? -30.418 20.221 18.716 1.00 69.44 197 VAL A O 1
ATOM 1573 N N . PRO A 1 198 ? -31.449 22.214 18.900 1.00 60.84 198 PRO A N 1
ATOM 1574 C CA . PRO A 1 198 ? -32.179 21.876 20.124 1.00 60.84 198 PRO A CA 1
ATOM 1575 C C . PRO A 1 198 ? -33.470 21.072 19.877 1.00 60.84 198 PRO A C 1
ATOM 1577 O O . PRO A 1 198 ? -33.987 20.465 20.812 1.00 60.84 198 PRO A O 1
ATOM 1580 N N . ASP A 1 199 ? -33.997 21.056 18.646 1.00 71.81 199 ASP A N 1
ATOM 1581 C CA . ASP A 1 199 ? -35.238 20.354 18.291 1.00 71.81 199 ASP A CA 1
ATOM 1582 C C . ASP A 1 199 ? -35.049 18.828 18.183 1.00 71.81 199 ASP A C 1
ATOM 1584 O O . ASP A 1 199 ? -34.197 18.339 17.438 1.00 71.81 199 ASP A O 1
ATOM 1588 N N . VAL A 1 200 ? -35.878 18.067 18.905 1.00 66.50 200 VAL A N 1
ATOM 1589 C CA . VAL A 1 200 ? -35.763 16.604 19.065 1.00 66.50 200 VAL A CA 1
ATOM 1590 C C . VAL A 1 200 ? -36.015 15.861 17.750 1.00 66.50 200 VAL A C 1
ATOM 1592 O O . VAL A 1 200 ? -35.322 14.891 17.440 1.00 66.50 200 VAL A O 1
ATOM 1595 N N . THR A 1 201 ? -36.977 16.328 16.955 1.00 67.31 201 THR A N 1
ATOM 1596 C CA . THR A 1 201 ? -37.361 15.731 15.666 1.00 67.31 201 THR A CA 1
ATOM 1597 C C . THR A 1 201 ? -36.248 15.888 14.638 1.00 67.31 201 THR A C 1
ATOM 1599 O O . THR A 1 201 ? -35.821 14.918 14.010 1.00 67.31 201 THR A O 1
ATOM 1602 N N . THR A 1 202 ? -35.715 17.104 14.531 1.00 65.00 202 THR A N 1
ATOM 1603 C CA . THR A 1 202 ? -34.613 17.433 13.622 1.00 65.00 202 THR A CA 1
ATOM 1604 C C . THR A 1 202 ? -33.330 16.696 14.023 1.00 65.00 202 THR A C 1
ATOM 1606 O O . THR A 1 202 ? -32.629 16.158 13.164 1.00 65.00 202 THR A O 1
ATOM 1609 N N . LYS A 1 203 ? -33.071 16.562 15.330 1.00 65.75 203 LYS A N 1
ATOM 1610 C CA . LYS A 1 203 ? -31.944 15.790 15.871 1.00 65.75 203 LYS A CA 1
ATOM 1611 C C . LYS A 1 203 ? -32.040 14.293 15.563 1.00 65.75 203 LYS A C 1
ATOM 1613 O O . LYS A 1 203 ? -31.041 13.691 15.186 1.00 65.75 203 LYS A O 1
ATOM 1618 N N . LEU A 1 204 ? -33.234 13.696 15.628 1.00 65.69 204 LEU A N 1
ATOM 1619 C CA . LEU A 1 204 ? -33.448 12.283 15.285 1.00 65.69 204 LEU A CA 1
ATOM 1620 C C . LEU A 1 204 ? -33.174 11.994 13.797 1.00 65.69 204 LEU A C 1
ATOM 1622 O O . LEU A 1 204 ? -32.588 10.962 13.457 1.00 65.69 204 LEU A O 1
ATOM 1626 N N . VAL A 1 205 ? -33.582 12.905 12.907 1.00 69.12 205 VAL A N 1
ATOM 1627 C CA . VAL A 1 205 ? -33.306 12.806 11.463 1.00 69.12 205 VAL A CA 1
ATOM 1628 C C . VAL A 1 205 ? -31.809 12.963 11.192 1.00 69.12 205 VAL A C 1
ATOM 1630 O O . VAL A 1 205 ? -31.235 12.164 10.448 1.00 69.12 205 VAL A O 1
ATOM 1633 N N . LEU A 1 206 ? -31.155 13.929 11.843 1.00 65.38 206 LEU A N 1
ATOM 1634 C CA . LEU A 1 206 ? -29.709 14.131 11.747 1.00 65.38 206 LEU A CA 1
ATOM 1635 C C . LEU A 1 206 ? -28.913 12.941 12.291 1.00 65.38 206 LEU A C 1
ATOM 1637 O O . LEU A 1 206 ? -27.990 12.494 11.617 1.00 65.38 206 LEU A O 1
ATOM 1641 N N . ASP A 1 207 ? -29.287 12.355 13.427 1.00 65.50 207 ASP A N 1
ATOM 1642 C CA . ASP A 1 207 ? -28.621 11.165 13.976 1.00 65.50 207 ASP A CA 1
ATOM 1643 C C . ASP A 1 207 ? -28.804 9.936 13.073 1.00 65.50 207 ASP A C 1
ATOM 1645 O O . ASP A 1 207 ? -27.865 9.154 12.874 1.00 65.50 207 ASP A O 1
ATOM 1649 N N . ARG A 1 208 ? -29.974 9.783 12.438 1.00 66.38 208 ARG A N 1
ATOM 1650 C CA . ARG A 1 208 ? -30.192 8.746 11.416 1.00 66.38 208 ARG A CA 1
ATOM 1651 C C . ARG A 1 208 ? -29.318 8.979 10.185 1.00 66.38 208 ARG A C 1
ATOM 1653 O O . ARG A 1 208 ? -28.617 8.056 9.779 1.00 66.38 208 ARG A O 1
ATOM 1660 N N . LEU A 1 209 ? -29.279 10.192 9.634 1.00 66.50 209 LEU A N 1
ATOM 1661 C CA . LEU A 1 209 ? -28.401 10.545 8.506 1.00 66.50 209 LEU A CA 1
ATOM 1662 C C . LEU A 1 209 ? -26.914 10.366 8.848 1.00 66.50 209 LEU A C 1
ATOM 1664 O O . LEU A 1 209 ? -26.136 9.892 8.019 1.00 66.50 209 LEU A O 1
ATOM 1668 N N . THR A 1 210 ? -26.528 10.670 10.085 1.00 63.94 210 THR A N 1
ATOM 1669 C CA . THR A 1 210 ? -25.174 10.478 10.625 1.00 63.94 210 THR A CA 1
ATOM 1670 C C . THR A 1 210 ? -24.831 8.987 10.725 1.00 63.94 210 THR A C 1
ATOM 1672 O O . THR A 1 210 ? -23.738 8.561 10.351 1.00 63.94 210 THR A O 1
ATOM 1675 N N . THR A 1 211 ? -25.786 8.150 11.140 1.00 66.44 211 THR A N 1
ATOM 1676 C CA . THR A 1 211 ? -25.635 6.684 11.170 1.00 66.44 211 THR A CA 1
ATOM 1677 C C . THR A 1 211 ? -25.531 6.095 9.760 1.00 66.44 211 THR A C 1
ATOM 1679 O O . THR A 1 211 ? -24.712 5.207 9.513 1.00 66.44 211 THR A O 1
ATOM 1682 N N . LEU A 1 212 ? -26.311 6.620 8.810 1.00 64.19 212 LEU A N 1
ATOM 1683 C CA . LEU A 1 212 ? -26.280 6.198 7.409 1.00 64.19 212 LEU A CA 1
ATOM 1684 C C . LEU A 1 212 ? -24.966 6.579 6.725 1.00 64.19 212 LEU A C 1
ATOM 1686 O O . LEU A 1 212 ? -24.344 5.727 6.093 1.00 64.19 212 LEU A O 1
ATOM 1690 N N . THR A 1 213 ? -24.500 7.816 6.897 1.00 62.81 213 THR A N 1
ATOM 1691 C CA . THR A 1 213 ? -23.209 8.274 6.355 1.00 62.81 213 THR A CA 1
ATOM 1692 C C . THR A 1 213 ? -22.037 7.485 6.941 1.00 62.81 213 THR A C 1
ATOM 1694 O O . THR A 1 213 ? -21.181 7.046 6.174 1.00 62.81 213 THR A O 1
ATOM 1697 N N . LYS A 1 214 ? -22.049 7.169 8.247 1.00 60.34 214 LYS A N 1
ATOM 1698 C CA . LYS A 1 214 ? -21.106 6.208 8.863 1.00 60.34 214 LYS A CA 1
ATOM 1699 C C . LYS A 1 214 ? -21.168 4.825 8.210 1.00 60.34 214 LYS A C 1
ATOM 1701 O O . LYS A 1 214 ? -20.131 4.224 7.941 1.00 60.34 214 LYS A O 1
ATOM 1706 N N . GLY A 1 215 ? -22.371 4.322 7.935 1.00 58.88 215 GLY A N 1
ATOM 1707 C CA . GLY A 1 215 ? -22.576 3.032 7.276 1.00 58.88 215 GLY A CA 1
ATOM 1708 C C . GLY A 1 215 ? -21.983 2.969 5.865 1.00 58.88 215 GLY A C 1
ATOM 1709 O O . GLY A 1 215 ? -21.359 1.967 5.515 1.00 58.88 215 GLY A O 1
ATOM 1710 N N . VAL A 1 216 ? -22.123 4.044 5.081 1.00 60.44 216 VAL A N 1
ATOM 1711 C CA . VAL A 1 216 ? -21.517 4.167 3.741 1.00 60.44 216 VAL A CA 1
ATOM 1712 C C . VAL A 1 216 ? -19.991 4.244 3.830 1.00 60.44 216 VAL A C 1
ATOM 1714 O O . VAL A 1 216 ? -19.301 3.602 3.039 1.00 60.44 216 VAL A O 1
ATOM 1717 N N . LEU A 1 217 ? -19.466 4.956 4.829 1.00 55.25 217 LEU A N 1
ATOM 1718 C CA . LEU A 1 217 ? -18.029 5.080 5.088 1.00 55.25 217 LEU A CA 1
ATOM 1719 C C . LEU A 1 217 ? -17.361 3.736 5.397 1.00 55.25 217 LEU A C 1
ATOM 1721 O O . LEU A 1 217 ? -16.286 3.451 4.880 1.00 55.25 217 LEU A O 1
ATOM 1725 N N . VAL A 1 218 ? -18.011 2.904 6.217 1.00 53.56 218 VAL A N 1
ATOM 1726 C CA . VAL A 1 218 ? -17.468 1.609 6.658 1.00 53.56 218 VAL A CA 1
ATOM 1727 C C . VAL A 1 218 ? -17.624 0.527 5.587 1.00 53.56 218 VAL A C 1
ATOM 1729 O O . VAL A 1 218 ? -16.739 -0.307 5.434 1.00 53.56 218 VAL A O 1
ATOM 1732 N N . LYS A 1 219 ? -18.738 0.509 4.843 1.00 48.56 219 LYS A N 1
ATOM 1733 C CA . LYS A 1 219 ? -19.036 -0.577 3.888 1.00 48.56 219 LYS A CA 1
ATOM 1734 C C . LYS A 1 219 ? -18.615 -0.285 2.447 1.00 48.56 219 LYS A C 1
ATOM 1736 O O . LYS A 1 219 ? -18.662 -1.193 1.623 1.00 48.56 219 LYS A O 1
ATOM 1741 N N . GLY A 1 220 ? -18.248 0.956 2.119 1.00 44.81 220 GLY A N 1
ATOM 1742 C CA . GLY A 1 220 ? -17.858 1.357 0.761 1.00 44.81 220 GLY A CA 1
ATOM 1743 C C . GLY A 1 220 ? -18.981 1.267 -0.282 1.00 44.81 220 GLY A C 1
ATOM 1744 O O . GLY A 1 220 ? -18.722 1.465 -1.465 1.00 44.81 220 GLY A O 1
ATOM 1745 N N . ASN A 1 221 ? -20.217 0.961 0.130 1.00 45.88 221 ASN A N 1
ATOM 1746 C CA . ASN A 1 221 ? -21.390 0.895 -0.734 1.00 45.88 221 ASN A CA 1
ATOM 1747 C C . ASN A 1 221 ? -22.674 1.142 0.076 1.00 45.88 221 ASN A C 1
ATOM 1749 O O . ASN A 1 221 ? -22.760 0.764 1.251 1.00 45.88 221 ASN A O 1
ATOM 1753 N N . VAL A 1 222 ? -23.685 1.758 -0.544 1.00 44.56 222 VAL A N 1
ATOM 1754 C CA . VAL A 1 222 ? -24.999 1.957 0.087 1.00 44.56 222 VAL A CA 1
ATOM 1755 C C . VAL A 1 222 ? -25.732 0.615 0.085 1.00 44.56 222 VAL A C 1
ATOM 1757 O O . VAL A 1 222 ? -26.097 0.099 -0.966 1.00 44.56 222 VAL A O 1
ATOM 1760 N N . SER A 1 223 ? -25.926 0.015 1.262 1.00 41.59 223 SER A N 1
ATOM 1761 C CA . SER A 1 223 ? -26.727 -1.210 1.388 1.00 41.59 223 SER A CA 1
ATOM 1762 C C . SER A 1 223 ? -28.155 -0.968 0.865 1.00 41.59 223 SER A C 1
ATOM 1764 O O . SER A 1 223 ? -28.731 0.070 1.197 1.00 41.59 223 SER A O 1
ATOM 1766 N N . PRO A 1 224 ? -28.786 -1.910 0.136 1.00 45.69 224 PRO A N 1
ATOM 1767 C CA . PRO A 1 224 ? -30.187 -1.794 -0.290 1.00 45.69 224 PRO A CA 1
ATOM 1768 C C . PRO A 1 224 ? -31.146 -1.514 0.877 1.00 45.69 224 PRO A C 1
ATOM 1770 O O . PRO A 1 224 ? -32.109 -0.772 0.730 1.00 45.69 224 PRO A O 1
ATOM 1773 N N . ALA A 1 225 ? -30.824 -2.021 2.072 1.00 47.41 225 ALA A N 1
ATOM 1774 C CA . ALA A 1 225 ? -31.586 -1.764 3.294 1.00 47.41 225 ALA A CA 1
ATOM 1775 C C . ALA A 1 225 ? -31.549 -0.288 3.741 1.00 47.41 225 ALA A C 1
ATOM 1777 O O . ALA A 1 225 ? -32.472 0.185 4.398 1.00 47.41 225 ALA A O 1
ATOM 1778 N N . VAL A 1 226 ? -30.493 0.452 3.386 1.00 47.06 226 VAL A N 1
ATOM 1779 C CA . VAL A 1 226 ? -30.349 1.887 3.680 1.00 47.06 226 VAL A CA 1
ATOM 1780 C C . VAL A 1 226 ? -31.193 2.730 2.722 1.00 47.06 226 VAL A C 1
ATOM 1782 O O . VAL A 1 226 ? -31.844 3.670 3.167 1.00 47.06 226 VAL A O 1
ATOM 1785 N N . LEU A 1 227 ? -31.247 2.359 1.439 1.00 44.91 227 LEU A N 1
ATOM 1786 C CA . LEU A 1 227 ? -32.153 2.965 0.453 1.00 44.91 227 LEU A CA 1
ATOM 1787 C C . LEU A 1 227 ? -33.625 2.728 0.819 1.00 44.91 227 LEU A C 1
ATOM 1789 O O . LEU A 1 227 ? -34.427 3.656 0.762 1.00 44.91 227 LEU A O 1
ATOM 1793 N N . ASP A 1 228 ? -33.960 1.522 1.281 1.00 49.38 228 ASP A N 1
ATOM 1794 C CA . ASP A 1 228 ? -35.316 1.193 1.738 1.00 49.38 228 ASP A CA 1
ATOM 1795 C C . ASP A 1 228 ? -35.695 1.954 3.024 1.00 49.38 228 ASP A C 1
ATOM 1797 O O . ASP A 1 228 ? -36.848 2.325 3.224 1.00 49.38 228 ASP A O 1
ATOM 1801 N N . SER A 1 229 ? -34.710 2.260 3.878 1.00 47.91 229 SER A N 1
ATOM 1802 C CA . SER A 1 229 ? -34.905 3.082 5.082 1.00 47.91 229 SER A CA 1
ATOM 1803 C C . SER A 1 229 ? -35.094 4.571 4.767 1.00 47.91 229 SER A C 1
ATOM 1805 O O . SER A 1 229 ? -35.820 5.243 5.493 1.00 47.91 229 SER A O 1
ATOM 1807 N N . LEU A 1 230 ? -34.463 5.084 3.702 1.00 44.75 230 LEU A N 1
ATOM 1808 C CA . LEU A 1 230 ? -34.635 6.459 3.212 1.00 44.75 230 LEU A CA 1
ATOM 1809 C C . LEU A 1 230 ? -35.998 6.657 2.533 1.00 44.75 230 LEU A C 1
ATOM 1811 O O . LEU A 1 230 ? -36.643 7.672 2.767 1.00 44.75 230 LEU A O 1
ATOM 1815 N N . ASN A 1 231 ? -36.470 5.668 1.767 1.00 49.25 231 ASN A N 1
ATOM 1816 C CA . ASN A 1 231 ? -37.786 5.712 1.114 1.00 49.25 231 ASN A CA 1
ATOM 1817 C C . ASN A 1 231 ? -38.968 5.613 2.092 1.00 49.25 231 ASN A C 1
ATOM 1819 O O . ASN A 1 231 ? -40.091 5.939 1.726 1.00 49.25 231 ASN A O 1
ATOM 1823 N N . ARG A 1 232 ? -38.727 5.163 3.330 1.00 49.00 232 ARG A N 1
ATOM 1824 C CA . ARG A 1 232 ? -39.729 5.115 4.410 1.00 49.00 232 ARG A CA 1
ATOM 1825 C C . ARG A 1 232 ? -39.741 6.366 5.289 1.00 49.00 232 ARG A C 1
ATOM 1827 O O . ARG A 1 2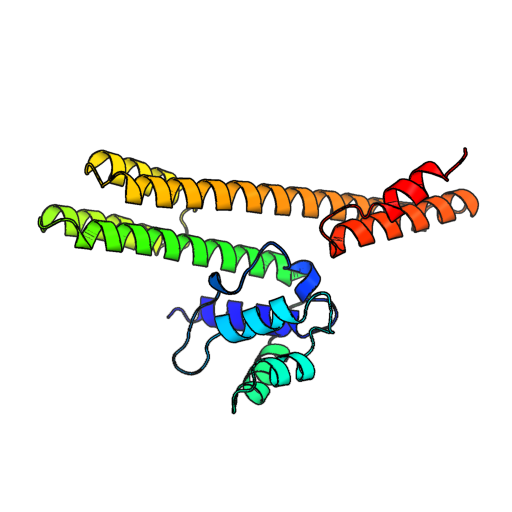32 ? -40.479 6.399 6.272 1.00 49.00 232 ARG A O 1
ATOM 1834 N N . ILE A 1 233 ? -38.917 7.369 4.984 1.00 46.00 233 ILE A N 1
ATOM 1835 C CA . ILE A 1 233 ? -39.028 8.692 5.600 1.00 46.00 233 ILE A CA 1
ATOM 1836 C C . ILE A 1 233 ? -40.159 9.412 4.861 1.00 46.00 233 ILE A C 1
ATOM 1838 O O . ILE A 1 233 ? -39.923 10.135 3.897 1.00 46.00 233 ILE A O 1
ATOM 1842 N N . GLU A 1 234 ? -41.398 9.150 5.271 1.00 40.88 234 GLU A N 1
ATOM 1843 C CA . GLU A 1 234 ? -42.504 10.048 4.943 1.00 40.88 234 GLU A CA 1
ATOM 1844 C C . GLU A 1 234 ? -42.255 11.391 5.649 1.00 40.88 234 GLU A C 1
ATOM 1846 O O . GLU A 1 234 ? -41.923 11.424 6.838 1.00 40.88 234 GLU A O 1
ATOM 1851 N N . LEU A 1 235 ? -42.340 12.472 4.866 1.00 39.50 235 LEU A N 1
ATOM 1852 C CA . LEU A 1 235 ? -42.453 13.857 5.329 1.00 39.50 235 LEU A CA 1
ATOM 1853 C C . LEU A 1 235 ? -43.793 14.072 6.036 1.00 39.50 235 LEU A C 1
ATOM 1855 O O . LEU A 1 235 ? -44.812 13.598 5.486 1.00 39.50 235 LEU A O 1
#

Foldseek 3Di:
DDPVLVLLLLQLLLQQQDDCLVLLCPLLDALLLFQDDPVDRSSLLRVLQVVCPPVHDRHLVSSCVSSPDPPVSVSSVVSNVSYDPSVCSNVSSVLSSLVSLLVLLLVLLVVQLVPDPDPVSVVVSVVLNVVSVDPPDDSVVSLVVSLVSCVVVVPDPVSNVSSVVSVVSVVVSVVLVVVLVVLVVVLVVLVVVLVVDPDPVSNVVSVLVNVQSVVCSRPVDRDVVNVVVVVPPDD

pLDDT: mean 76.5, std 13.03, range [39.5, 93.44]